Protein AF-A0A2P8FL81-F1 (afdb_monomer)

Sequence (273 aa):
MQATHQFDLVVSDNRYGLKIEGLKSVILTHQLQIMTGFGSTADSIMRRLHYRMLEKFDECWVVDEPENGGLAGALSHPRELPANSHYIGLLSQLLPPAGHVQNRHNTILVLLSGPEPMRSILEENMLQQAVLATNYHFHIIAGNPSGAARAHLPAHITYSTYARTRELADALIHARLVICRSGYSTLMDLAVFEKKALLIPTPGQSEQEYLAGHLQTQGIALSKRQEEVNLGKDITEALGYQGFTRKLAGRPDLMQVVLDNTLQKLENEAGLL

Radius of gyration: 20.59 Å; Cα contacts (8 Å, |Δi|>4): 488; chains: 1; bounding box: 55×39×56 Å

Solvent-accessible surface area (backbone atoms only — not comparable to full-atom values): 15136 Å² total; per-residue (Å²): 103,60,95,77,68,65,70,79,66,42,81,26,51,97,50,88,78,64,64,54,90,98,46,57,23,33,36,43,44,49,61,67,38,53,72,76,86,75,50,71,68,54,22,51,54,49,27,55,57,49,43,66,54,51,69,71,32,71,30,28,39,28,50,30,37,83,61,97,40,39,82,51,33,57,27,56,50,44,98,72,74,62,93,47,55,45,61,30,18,62,82,43,94,58,71,78,63,89,87,68,73,74,45,75,49,64,25,35,29,38,48,44,59,74,61,82,65,60,31,60,55,50,50,53,54,52,52,64,49,53,71,72,45,74,88,35,35,37,40,38,32,56,57,33,81,89,52,74,77,82,78,91,65,59,94,50,48,48,77,36,29,52,68,54,74,70,56,45,45,51,48,54,49,40,28,47,33,38,38,28,50,31,47,68,70,55,50,34,37,35,18,66,66,43,33,28,28,37,26,34,27,55,89,91,38,57,67,20,46,48,42,25,51,51,37,32,76,71,43,28,25,34,56,42,57,68,94,69,66,46,67,89,55,48,52,63,55,18,67,69,32,75,22,36,38,66,82,74,35,53,55,87,57,38,42,57,56,53,51,53,55,52,51,53,50,51,52,55,58,61,75,74,110

Secondary structure (DSSP, 8-state):
-HHHH--S-EEESS-TT---TTS-EEEEES-SS---SS-HHHHHHHHHHHHHHHTTSSEEEE-S-SSTTTTTGGGT--SS--TTEEE-----S--PPTT------SEEEEE--SSTTHHHHHHHHHHHHHHH-TTSEEEEE-S-TTPPPPSS--TTEEEES---HHHHHHHHHH-SEEEE---HHHHHHHHHTT--EEE-PPTT-HHHHHHHHHHHHTTSSEE--GGG--HHHHHHHHHHS----TTTS--TTHHHHHHHHHHHHHHHHHTT-

InterPro domains:
  IPR007235 Glycosyl transferase, family 28, C-terminal [PF04101] (135-233)

Organism: NCBI:txid1591085

Nearest PDB structures (foldseek):
  3oti-assembly1_A  TM=6.076E-01  e=3.848E-08  Micromonospora echinospora
  6j31-assembly4_D  TM=5.986E-01  e=2.357E-08  Kitasatospora
  6j32-assembly1_D  TM=5.746E-01  e=6.678E-08  Kitasatospora
  7d1i-assembly1_A-2  TM=5.864E-01  e=9.889E-07  Acinetobacter baumannii
  5xvm-assembly1_A  TM=6.580E-01  e=3.331E-04  Saccharomyces cerevisiae S288C

Foldseek 3Di:
DCVVPVDQEAEEEPPLVRDDPPHQYEYEEQFLFDDPVP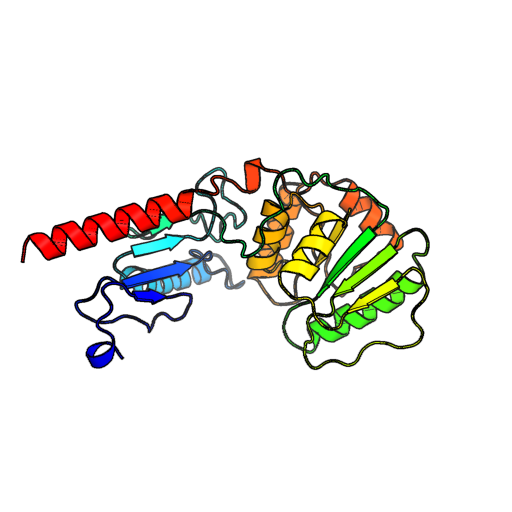DDVVRVVVSVVVLVSRLVHQAYEHQAAPPPCGLQRCRNDPPDDRPRYDYQFHDAPAAAPPPQDQAQALEEEEEFDDDPPLLVVLVVVCLVQVQVVQNGQYEYASHAPPDDDDPDRPPSYHYDPHDDRVRVNVSLSHHQEYEYFQDPNVVLVQQNSQHQYEHAHRPPPPSRVSSQVVCVVVQAAHYDHSVGDHCVPRVVVSSRGRHHDPVSSPDPCRNVVVVVVVVVVSVVVVVVD

pLDDT: mean 90.35, std 8.84, range [45.19, 98.81]

Mean predicted aligned error: 5.53 Å

Structure (mmCIF, N/CA/C/O backbone):
data_AF-A0A2P8FL81-F1
#
_entry.id   AF-A0A2P8FL81-F1
#
loop_
_atom_site.group_PDB
_atom_site.id
_atom_site.type_symbol
_atom_site.label_atom_id
_atom_site.label_alt_id
_atom_site.label_comp_id
_atom_site.label_asym_id
_atom_site.label_entity_id
_atom_site.label_seq_id
_atom_site.pdbx_PDB_ins_code
_atom_site.Cartn_x
_atom_site.Cartn_y
_atom_site.Cartn_z
_atom_site.occupancy
_atom_site.B_iso_or_equiv
_atom_site.auth_seq_id
_atom_site.auth_comp_id
_atom_site.auth_asym_id
_atom_site.auth_atom_id
_atom_site.pdbx_PDB_model_num
ATOM 1 N N . MET A 1 1 ? -30.633 11.058 6.823 1.00 74.88 1 MET A N 1
ATOM 2 C CA . MET A 1 1 ? -30.218 9.669 6.527 1.00 74.88 1 MET A CA 1
ATOM 3 C C . MET A 1 1 ? -30.697 8.705 7.599 1.00 74.88 1 MET A C 1
ATOM 5 O O . MET A 1 1 ? -31.535 7.890 7.254 1.00 74.88 1 MET A O 1
ATOM 9 N N . GLN A 1 2 ? -30.286 8.819 8.870 1.00 83.94 2 GLN A N 1
ATOM 10 C CA . GLN A 1 2 ? -30.770 7.896 9.917 1.00 83.94 2 GLN A CA 1
ATOM 11 C C . GLN A 1 2 ? -32.297 7.877 10.062 1.00 83.94 2 GLN A C 1
ATOM 13 O O . GLN A 1 2 ? -32.897 6.813 10.039 1.00 83.94 2 GLN A O 1
ATOM 18 N N . ALA A 1 3 ? -32.942 9.049 10.092 1.00 81.69 3 ALA A N 1
ATOM 19 C CA . ALA A 1 3 ? -34.405 9.158 10.153 1.00 81.69 3 ALA A CA 1
ATOM 20 C C . ALA A 1 3 ? -35.150 8.524 8.956 1.00 81.69 3 ALA A C 1
ATOM 22 O O . ALA A 1 3 ? -36.365 8.387 8.998 1.00 81.69 3 ALA A O 1
ATOM 23 N N . THR A 1 4 ? -34.440 8.179 7.878 1.00 87.25 4 THR A N 1
ATOM 24 C CA . THR A 1 4 ? -35.011 7.629 6.638 1.00 87.25 4 THR A CA 1
ATOM 25 C C . THR A 1 4 ? -34.653 6.159 6.444 1.00 87.25 4 THR A C 1
ATOM 27 O O . THR A 1 4 ? -35.480 5.396 5.965 1.00 87.25 4 THR A O 1
ATOM 30 N N . HIS A 1 5 ? -33.422 5.772 6.783 1.00 86.69 5 HIS A N 1
ATOM 31 C CA . HIS A 1 5 ? -32.879 4.441 6.505 1.00 86.69 5 HIS A CA 1
ATOM 32 C C . HIS A 1 5 ? -32.744 3.554 7.746 1.00 86.69 5 HIS A C 1
ATOM 34 O O . HIS A 1 5 ? -32.538 2.363 7.570 1.00 86.69 5 HIS A O 1
ATOM 40 N N . GLN A 1 6 ? -32.863 4.122 8.955 1.00 87.12 6 GLN A N 1
ATOM 41 C CA . GLN A 1 6 ? -32.856 3.404 10.236 1.00 87.12 6 GLN A CA 1
ATOM 42 C C . GLN A 1 6 ? -31.699 2.398 10.359 1.00 87.12 6 GLN A C 1
ATOM 44 O O . GLN A 1 6 ? -31.923 1.204 10.482 1.00 87.12 6 GLN A O 1
ATOM 49 N N . PHE A 1 7 ? -30.456 2.879 10.286 1.00 88.56 7 PHE A N 1
ATOM 50 C CA . PHE A 1 7 ? -29.280 2.023 10.442 1.00 88.56 7 PHE A CA 1
ATOM 51 C C . PHE A 1 7 ? -29.096 1.606 11.905 1.00 88.56 7 PHE A C 1
ATOM 53 O O . PHE A 1 7 ? -29.313 2.427 12.796 1.00 88.56 7 PHE A O 1
ATOM 60 N N . ASP A 1 8 ? -28.608 0.389 12.135 1.00 88.00 8 ASP A N 1
ATOM 61 C CA . ASP A 1 8 ? -28.297 -0.138 13.476 1.00 88.00 8 ASP A CA 1
ATOM 62 C C . ASP A 1 8 ? -26.813 0.034 13.865 1.00 88.00 8 ASP A C 1
ATOM 64 O O . ASP A 1 8 ? -26.447 -0.034 15.037 1.00 88.00 8 ASP A O 1
ATOM 68 N N . LEU A 1 9 ? -25.947 0.291 12.879 1.00 90.06 9 LEU A N 1
ATOM 69 C CA . LEU A 1 9 ? -24.498 0.405 13.039 1.00 90.06 9 LEU A CA 1
ATOM 70 C C . LEU A 1 9 ? -23.927 1.4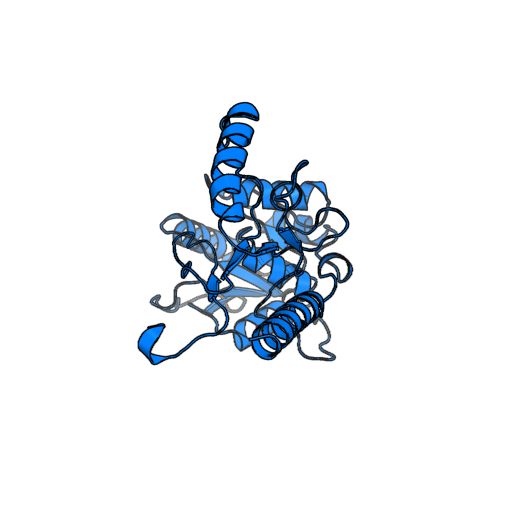23 12.048 1.00 90.06 9 LEU A C 1
ATOM 72 O O . LEU A 1 9 ? -24.271 1.414 10.864 1.00 90.06 9 LEU A O 1
ATOM 76 N N . VAL A 1 10 ? -23.000 2.263 12.511 1.00 91.94 10 VAL A N 1
ATOM 77 C CA . VAL A 1 10 ? -22.182 3.127 11.648 1.00 91.94 10 VAL A CA 1
ATOM 78 C C . VAL A 1 10 ? -20.761 2.591 11.612 1.00 91.94 10 VAL A C 1
ATOM 80 O O . VAL A 1 10 ? -20.118 2.484 12.650 1.00 91.94 10 VAL A O 1
ATOM 83 N N . VAL A 1 11 ? -20.246 2.308 10.418 1.00 92.62 11 VAL A N 1
ATOM 84 C CA . VAL A 1 11 ? -18.824 2.010 10.208 1.00 92.62 11 VAL A CA 1
ATOM 85 C C . VAL A 1 11 ? -18.223 3.141 9.385 1.00 92.62 11 VAL A C 1
ATOM 87 O O . VAL A 1 11 ? -18.718 3.468 8.307 1.00 92.62 11 VAL A O 1
ATOM 90 N N . SER A 1 12 ? -17.172 3.760 9.910 1.00 91.88 12 SER A N 1
ATOM 91 C CA . SER A 1 12 ? -16.468 4.875 9.279 1.00 91.88 12 SER A CA 1
ATOM 92 C C . SER A 1 12 ? -14.990 4.550 9.111 1.00 91.88 12 SER A C 1
ATOM 94 O O . SER A 1 12 ? -14.415 3.843 9.928 1.00 91.88 12 SER A O 1
ATOM 96 N N . ASP A 1 13 ? -14.373 5.050 8.043 1.00 87.19 13 ASP A N 1
ATOM 97 C CA . ASP A 1 13 ? -12.915 5.130 7.907 1.00 87.19 13 ASP A CA 1
ATOM 98 C C . ASP A 1 13 ? -12.424 6.475 8.471 1.00 87.19 13 ASP A C 1
ATOM 100 O O . ASP A 1 13 ? -13.131 7.054 9.287 1.00 87.19 13 ASP A O 1
ATOM 104 N N . ASN A 1 14 ? -11.268 7.005 8.038 1.00 79.25 14 ASN A N 1
ATOM 105 C CA . ASN A 1 14 ? -10.615 8.274 8.454 1.00 79.25 14 ASN A CA 1
ATOM 106 C C . ASN A 1 14 ? -11.485 9.573 8.470 1.00 79.25 14 ASN A C 1
ATOM 108 O O . ASN A 1 14 ? -10.979 10.695 8.512 1.00 79.25 14 ASN A O 1
ATOM 112 N N . ARG A 1 15 ? -12.809 9.457 8.448 1.00 85.50 15 ARG A N 1
ATOM 113 C CA . ARG A 1 15 ? -13.855 10.452 8.657 1.00 85.50 15 ARG A CA 1
ATOM 114 C C . ARG A 1 15 ? -14.367 10.427 10.104 1.00 85.50 15 ARG A C 1
ATOM 116 O O . ARG A 1 15 ? -15.513 10.078 10.367 1.00 85.50 15 ARG A O 1
ATOM 123 N N . TYR A 1 16 ? -13.562 10.940 11.029 1.00 83.62 16 TYR A N 1
ATOM 124 C CA . TYR A 1 16 ? -13.854 11.021 12.474 1.00 83.62 16 TYR A CA 1
ATOM 125 C C . TYR A 1 16 ? -15.158 11.749 12.871 1.00 83.62 16 TYR A C 1
ATOM 127 O O . TYR A 1 16 ? -15.556 11.708 14.032 1.00 83.62 16 TYR A O 1
ATOM 135 N N . GLY A 1 17 ? -15.802 12.458 11.937 1.00 83.75 17 GLY A N 1
ATOM 136 C CA . GLY A 1 17 ? -17.103 13.103 12.139 1.00 83.75 17 GLY A CA 1
ATOM 137 C C . GLY A 1 17 ? -18.311 12.222 11.802 1.00 83.75 17 GLY A C 1
ATOM 138 O O . GLY A 1 17 ? -19.437 12.631 12.067 1.00 83.75 17 GLY A O 1
ATOM 139 N N . LEU A 1 18 ? -18.111 11.035 11.217 1.00 83.19 18 LEU A N 1
ATOM 140 C CA . LEU A 1 18 ? -19.183 10.090 10.891 1.00 83.19 18 LEU A CA 1
ATOM 141 C C . LEU A 1 18 ? -19.559 9.245 12.112 1.00 83.19 18 LEU A C 1
ATOM 143 O O . LEU A 1 18 ? -19.384 8.032 12.134 1.00 83.19 18 LEU A O 1
ATOM 147 N N . LYS A 1 19 ? -20.092 9.918 13.130 1.00 84.50 19 LYS A N 1
ATOM 148 C CA . LYS A 1 19 ? -20.674 9.309 14.325 1.00 84.50 19 LYS A CA 1
ATOM 149 C C . LYS A 1 19 ? -22.107 9.804 14.489 1.00 84.50 19 LYS A C 1
ATOM 151 O O . LYS A 1 19 ? -22.379 10.985 14.278 1.00 84.50 19 LYS A O 1
ATOM 156 N N . ILE A 1 20 ? -23.006 8.914 14.897 1.00 86.56 20 ILE A N 1
ATOM 157 C CA . ILE A 1 20 ? -24.388 9.259 15.242 1.00 86.56 20 ILE A CA 1
ATOM 158 C C . ILE A 1 20 ? -24.569 9.021 16.742 1.00 86.56 20 ILE A C 1
ATOM 160 O O . ILE A 1 20 ? -24.251 7.950 17.248 1.00 86.56 20 ILE A O 1
ATOM 164 N N . GLU A 1 21 ? -25.033 10.035 17.473 1.00 83.88 21 GLU A N 1
ATOM 165 C CA . GLU A 1 21 ? -25.295 9.896 18.909 1.00 83.88 21 GLU A CA 1
ATOM 166 C C . GLU A 1 21 ? -26.400 8.865 19.169 1.00 83.88 21 GLU A C 1
ATOM 168 O O . GLU A 1 21 ? -27.414 8.843 18.473 1.00 83.88 21 GLU A O 1
ATOM 173 N N . GLY A 1 22 ? -26.192 8.008 20.172 1.00 84.81 22 GLY A N 1
ATOM 174 C CA . GLY A 1 22 ? -27.123 6.933 20.523 1.00 84.81 22 GLY A CA 1
ATOM 175 C C . GLY A 1 22 ? -27.072 5.705 19.608 1.00 84.81 22 GLY A C 1
ATOM 176 O O . GLY A 1 22 ? -27.821 4.766 19.852 1.00 84.81 22 GLY A O 1
ATOM 177 N N . LEU A 1 23 ? -26.199 5.687 18.593 1.00 89.12 23 LEU A N 1
ATOM 178 C CA . LEU A 1 23 ? -26.010 4.547 17.699 1.00 89.12 23 LEU A CA 1
ATOM 179 C C . LEU A 1 23 ? -24.576 4.022 17.782 1.00 89.12 23 LEU A C 1
ATOM 181 O O . LEU A 1 23 ? -23.621 4.806 17.726 1.00 89.12 23 LEU A O 1
ATOM 185 N N . LYS A 1 24 ? -24.431 2.695 17.848 1.00 90.62 24 LYS A N 1
ATOM 186 C CA . LYS A 1 24 ? -23.127 2.029 17.829 1.00 90.62 24 LYS A CA 1
ATOM 187 C C . LYS A 1 24 ? -22.335 2.486 16.603 1.00 90.62 24 LYS A C 1
ATOM 189 O O . LYS A 1 24 ? -22.808 2.406 15.467 1.00 90.62 24 LYS A O 1
ATOM 194 N N . SER A 1 25 ? -21.134 2.993 16.842 1.00 93.75 25 SER A N 1
ATOM 195 C CA . SER A 1 25 ? -20.275 3.601 15.834 1.00 93.75 25 SER A CA 1
ATOM 196 C C . SER A 1 25 ? -18.860 3.035 15.918 1.00 93.75 25 SER A C 1
ATOM 198 O O . SER A 1 25 ? -18.240 3.022 16.981 1.00 93.75 25 SER A O 1
ATOM 200 N N . VAL A 1 26 ? -18.334 2.611 14.774 1.00 94.62 26 VAL A N 1
ATOM 201 C CA . VAL A 1 26 ? -17.025 1.977 14.610 1.00 94.62 26 VAL A CA 1
ATOM 202 C C . VAL A 1 26 ? -16.141 2.843 13.718 1.00 94.62 26 VAL A C 1
ATOM 204 O O . VAL A 1 26 ? -16.593 3.355 12.687 1.00 94.62 26 VAL A O 1
ATOM 207 N N . ILE A 1 27 ? -14.873 2.983 14.097 1.00 95.25 27 ILE A N 1
ATOM 208 C CA . ILE A 1 27 ? -13.832 3.618 13.280 1.00 95.25 27 ILE A CA 1
ATOM 209 C C . ILE A 1 27 ? -12.831 2.572 12.780 1.00 95.25 27 ILE A C 1
ATOM 211 O O . ILE A 1 27 ? -12.330 1.776 13.566 1.00 95.25 27 ILE A O 1
ATOM 215 N N . LEU A 1 28 ? -12.532 2.579 11.482 1.00 94.81 28 LEU A N 1
ATOM 216 C CA . LEU A 1 28 ? -11.522 1.743 10.834 1.00 94.81 28 LEU A CA 1
ATOM 217 C C . LEU A 1 28 ? -10.230 2.538 10.645 1.00 94.81 28 LEU A C 1
ATOM 219 O O . LEU A 1 28 ? -10.256 3.636 10.085 1.00 94.81 28 LEU A O 1
ATOM 223 N N . THR A 1 29 ? -9.093 1.977 11.056 1.00 93.31 29 THR A N 1
ATOM 224 C CA . THR A 1 29 ? -7.776 2.594 10.828 1.00 93.31 29 THR A CA 1
ATOM 225 C C . THR A 1 29 ? -6.649 1.563 10.828 1.00 93.31 29 THR A C 1
ATOM 227 O O . THR A 1 29 ? -6.685 0.607 11.586 1.00 93.31 29 THR A O 1
ATOM 230 N N . HIS A 1 30 ? -5.614 1.761 10.013 1.00 91.31 30 HIS A N 1
ATOM 231 C CA . HIS A 1 30 ? -4.326 1.043 10.102 1.00 91.31 30 HIS A CA 1
ATOM 232 C C . HIS A 1 30 ? -3.222 1.919 10.720 1.00 91.31 30 HIS A C 1
ATOM 234 O O . HIS A 1 30 ? -2.035 1.584 10.709 1.00 91.31 30 HIS A O 1
ATOM 240 N N . GLN A 1 31 ? -3.593 3.097 11.219 1.00 90.62 31 GLN A N 1
ATOM 241 C CA . GLN A 1 31 ? -2.661 4.106 11.690 1.00 90.62 31 GLN A CA 1
ATOM 242 C C . GLN A 1 31 ? -3.052 4.564 13.091 1.00 90.62 31 GLN A C 1
ATOM 244 O O . GLN A 1 31 ? -3.636 5.626 13.269 1.00 90.62 31 GLN A O 1
ATOM 249 N N . LEU A 1 32 ? -2.702 3.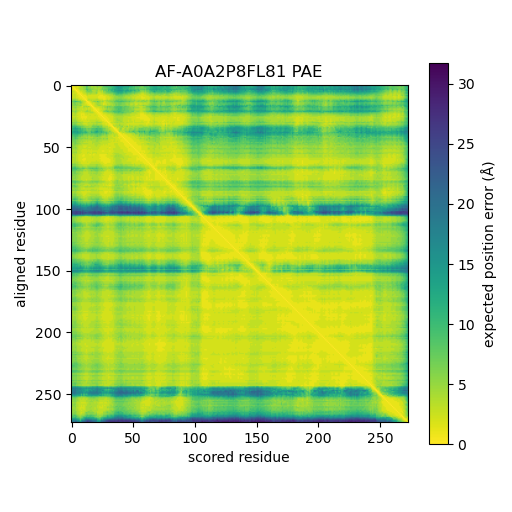784 14.111 1.00 91.25 32 LEU A N 1
ATOM 250 C CA . LEU A 1 32 ? -2.845 4.201 15.507 1.00 91.25 32 LEU A CA 1
ATOM 251 C C . LEU A 1 32 ? -1.765 5.223 15.899 1.00 91.25 32 LEU A C 1
ATOM 253 O O . LEU A 1 32 ? -2.046 6.212 16.583 1.00 91.25 32 LEU A O 1
ATOM 257 N N . GLN A 1 33 ? -0.536 5.035 15.419 1.00 88.75 33 GLN A N 1
ATOM 258 C CA . GLN A 1 33 ? 0.571 5.966 15.621 1.00 88.75 33 GLN A CA 1
ATOM 259 C C . GLN A 1 33 ? 0.700 6.932 14.438 1.00 88.75 33 GLN A C 1
ATOM 261 O O . GLN A 1 33 ? 0.963 6.535 13.306 1.00 88.75 33 GLN A O 1
ATOM 266 N N . ILE A 1 34 ? 0.602 8.233 14.719 1.00 83.38 34 ILE A N 1
ATOM 267 C CA . ILE A 1 34 ? 0.937 9.278 13.745 1.00 83.38 34 ILE A CA 1
ATOM 268 C C . ILE A 1 34 ? 2.455 9.480 13.764 1.00 83.38 34 ILE A C 1
ATOM 270 O O . ILE A 1 34 ? 3.030 9.726 14.828 1.00 83.38 34 ILE A O 1
ATOM 274 N N . MET A 1 35 ? 3.094 9.382 12.597 1.00 79.75 35 MET A N 1
ATOM 275 C CA . MET A 1 35 ? 4.516 9.680 12.408 1.00 79.75 35 MET A CA 1
ATOM 276 C C . MET A 1 35 ? 4.652 11.043 11.743 1.00 79.75 35 MET A C 1
ATOM 278 O O . MET A 1 35 ? 4.496 11.193 10.529 1.00 79.75 35 MET A O 1
ATOM 282 N N . THR A 1 36 ? 4.908 12.053 12.566 1.00 76.38 36 THR A N 1
ATOM 283 C CA . THR A 1 36 ? 4.945 13.455 12.142 1.00 76.38 36 THR A CA 1
ATOM 284 C C . THR A 1 36 ? 6.255 13.829 11.453 1.00 76.38 36 THR A C 1
ATOM 286 O O . THR A 1 36 ? 6.311 14.834 10.756 1.00 76.38 36 THR A O 1
ATOM 289 N N . GLY A 1 37 ? 7.321 13.049 11.670 1.00 74.94 37 GLY A N 1
ATOM 290 C CA . GLY A 1 37 ? 8.671 13.376 11.200 1.00 74.94 37 GLY A CA 1
ATOM 291 C C . GLY A 1 37 ? 9.387 14.446 12.038 1.00 74.94 37 GLY A C 1
ATOM 292 O O . GLY A 1 37 ? 10.554 14.726 11.785 1.00 74.94 37 GLY A O 1
ATOM 293 N N . PHE A 1 38 ? 8.740 15.004 13.071 1.00 78.50 38 PHE A N 1
ATOM 294 C CA . PHE A 1 38 ? 9.297 16.050 13.946 1.00 78.50 38 PHE A CA 1
ATOM 295 C C . PHE A 1 38 ? 9.820 15.520 15.296 1.00 78.50 38 PHE A C 1
ATOM 297 O O . PHE A 1 38 ? 10.121 16.293 16.206 1.00 78.50 38 PHE A O 1
ATOM 304 N N . GLY A 1 39 ? 9.946 14.197 15.429 1.00 81.31 39 GLY A N 1
ATOM 305 C CA . GLY A 1 39 ? 10.505 13.521 16.599 1.00 81.31 39 GLY A CA 1
ATOM 306 C C . GLY A 1 39 ? 9.462 12.940 17.558 1.00 81.31 39 GLY A C 1
ATOM 307 O O . GLY A 1 39 ? 8.273 13.257 17.519 1.00 81.31 39 GLY A O 1
ATOM 308 N N . SER A 1 40 ? 9.936 12.090 18.470 1.00 81.81 40 SER A N 1
ATOM 309 C CA . SER A 1 40 ? 9.097 11.244 19.333 1.00 81.81 40 SER A CA 1
ATOM 310 C C . SER A 1 40 ? 8.158 12.017 20.266 1.00 81.81 40 SER A C 1
ATOM 312 O O . SER A 1 40 ? 7.077 11.532 20.603 1.00 81.81 40 SER A O 1
ATOM 314 N N . THR A 1 41 ? 8.536 13.229 20.678 1.00 84.81 41 THR A N 1
ATOM 315 C CA . THR A 1 41 ? 7.685 14.089 21.512 1.00 84.81 41 THR A CA 1
ATOM 316 C C . THR A 1 41 ? 6.469 14.591 20.736 1.00 84.81 41 THR A C 1
ATOM 318 O O . THR A 1 41 ? 5.350 14.506 21.245 1.00 84.81 41 THR A O 1
ATOM 321 N N . ALA A 1 42 ? 6.667 15.071 19.503 1.00 84.50 42 ALA A N 1
ATOM 322 C CA . ALA A 1 42 ? 5.579 15.521 18.635 1.00 84.50 42 ALA A CA 1
ATOM 323 C C . ALA A 1 42 ? 4.642 14.354 18.293 1.00 84.50 42 ALA A C 1
ATOM 325 O O . ALA A 1 42 ? 3.426 14.476 18.432 1.00 84.50 42 ALA A O 1
ATOM 326 N N . ASP A 1 43 ? 5.216 13.192 17.977 1.00 84.94 43 ASP A N 1
ATOM 327 C CA . ASP A 1 43 ? 4.477 11.955 17.709 1.00 84.94 43 ASP A CA 1
ATOM 328 C C . ASP A 1 43 ? 3.627 11.502 18.911 1.00 84.94 43 ASP A C 1
ATOM 330 O O . ASP A 1 43 ? 2.499 11.041 18.744 1.00 84.94 43 ASP A O 1
ATOM 334 N N . SER A 1 44 ? 4.131 11.661 20.140 1.00 84.94 44 SER A N 1
ATOM 335 C CA . SER A 1 44 ? 3.397 11.329 21.372 1.00 84.94 44 SER A CA 1
ATOM 336 C C . SER A 1 44 ? 2.228 12.285 21.635 1.00 84.94 44 SER A C 1
ATOM 338 O O . SER A 1 44 ? 1.128 11.850 21.986 1.00 84.94 44 SER A O 1
ATOM 340 N N . ILE A 1 45 ? 2.430 13.591 21.428 1.00 87.31 45 ILE A N 1
ATOM 341 C CA . ILE A 1 45 ? 1.362 14.595 21.555 1.00 87.31 45 ILE A CA 1
ATOM 342 C C . ILE A 1 45 ? 0.270 14.330 20.516 1.00 87.31 45 ILE A C 1
ATOM 344 O O . ILE A 1 45 ? -0.912 14.276 20.866 1.00 87.31 45 ILE A O 1
ATOM 348 N N . MET A 1 46 ? 0.665 14.104 19.262 1.00 87.62 46 MET A N 1
ATOM 349 C CA . MET A 1 46 ? -0.265 13.786 18.184 1.00 87.62 46 MET A CA 1
ATOM 350 C C . MET A 1 46 ? -1.008 12.480 18.442 1.00 87.62 46 MET A C 1
ATOM 352 O O . MET A 1 46 ? -2.221 12.451 18.255 1.00 87.62 46 MET A O 1
ATOM 356 N N . ARG A 1 47 ? -0.343 11.441 18.968 1.00 88.62 47 ARG A N 1
ATOM 357 C CA . ARG A 1 47 ? -1.013 10.196 19.374 1.00 88.62 47 ARG A CA 1
ATOM 358 C C . ARG A 1 47 ? -2.099 10.455 20.414 1.00 88.62 47 ARG A C 1
ATOM 360 O O . ARG A 1 47 ? -3.215 9.982 20.251 1.00 88.62 47 ARG A O 1
ATOM 367 N N . ARG A 1 48 ? -1.819 11.239 21.460 1.00 88.38 48 ARG A N 1
ATOM 368 C CA . ARG A 1 48 ? -2.821 11.545 22.500 1.00 88.38 48 ARG A CA 1
ATOM 369 C C . ARG A 1 48 ? -4.035 12.283 21.939 1.00 88.38 48 ARG A C 1
ATOM 371 O O . ARG A 1 48 ? -5.161 11.990 22.330 1.00 88.38 48 ARG A O 1
ATOM 378 N N . LEU A 1 49 ? -3.818 13.245 21.043 1.00 89.12 49 LEU A N 1
ATOM 379 C CA . LEU A 1 49 ? -4.910 13.954 20.369 1.00 89.12 49 LEU A CA 1
ATOM 380 C C . LEU A 1 49 ? -5.710 13.013 19.467 1.00 89.12 49 LEU A C 1
ATOM 382 O O . LEU A 1 49 ? -6.937 13.037 19.499 1.00 89.12 49 LEU A O 1
ATOM 386 N N . HIS A 1 50 ? -5.013 12.159 18.724 1.00 91.12 50 HIS A N 1
ATOM 387 C CA . HIS A 1 50 ? -5.616 11.161 17.859 1.00 91.12 50 HIS A CA 1
ATOM 388 C C . HIS A 1 50 ? -6.467 10.160 18.652 1.00 91.12 50 HIS A C 1
ATOM 390 O O . HIS A 1 50 ? -7.610 9.898 18.289 1.00 91.12 50 HIS A O 1
ATOM 396 N N . TYR A 1 51 ? -5.980 9.682 19.798 1.00 92.06 51 TYR A N 1
ATOM 397 C CA . TYR A 1 51 ? -6.709 8.724 20.635 1.00 92.06 51 TYR A CA 1
ATOM 398 C C . TYR A 1 51 ? -7.974 9.335 21.221 1.00 92.06 51 TYR A C 1
ATOM 400 O O . TYR A 1 51 ? -9.021 8.706 21.175 1.00 92.06 51 TYR A O 1
ATOM 408 N N . ARG A 1 52 ? -7.945 10.615 21.614 1.00 90.69 52 ARG A N 1
ATOM 409 C CA . ARG A 1 52 ? -9.172 11.339 21.995 1.00 90.69 52 ARG A CA 1
ATOM 410 C C . ARG A 1 52 ? -10.211 11.411 20.876 1.00 90.69 52 ARG A C 1
ATOM 412 O O . ARG A 1 52 ? -11.364 11.722 21.160 1.00 90.69 52 ARG A O 1
ATOM 419 N N . MET A 1 53 ? -9.823 11.233 19.615 1.00 90.88 53 MET A N 1
ATOM 420 C CA . MET A 1 53 ? -10.756 11.153 18.491 1.00 90.88 53 MET A CA 1
ATOM 421 C C . MET A 1 53 ? -11.235 9.716 18.272 1.00 90.88 53 MET A C 1
ATOM 423 O O . MET A 1 53 ? -12.435 9.522 18.109 1.00 90.88 53 MET A O 1
ATOM 427 N N . LEU A 1 54 ? -10.336 8.728 18.329 1.00 92.06 54 LEU A N 1
ATOM 428 C CA . LEU A 1 54 ? -10.673 7.304 18.192 1.00 92.06 54 LEU A CA 1
ATOM 429 C C . LEU A 1 54 ? -11.570 6.791 19.328 1.00 92.06 54 LEU A C 1
ATOM 431 O O . LEU A 1 54 ? -12.533 6.074 19.084 1.00 92.06 54 LEU A O 1
ATOM 435 N N . GLU A 1 55 ? -11.310 7.206 20.564 1.00 92.00 55 GLU A N 1
ATOM 436 C CA . GLU A 1 55 ? -12.053 6.786 21.762 1.00 92.00 55 GLU A CA 1
ATOM 437 C C . GLU A 1 55 ? -13.440 7.441 21.871 1.00 92.00 55 GLU A C 1
ATOM 439 O O . GLU A 1 55 ? -14.201 7.149 22.788 1.00 92.00 55 GLU A O 1
ATOM 444 N N . LYS A 1 56 ? -13.806 8.323 20.928 1.00 91.25 56 LYS A N 1
ATOM 445 C CA . LYS A 1 56 ? -15.196 8.786 20.788 1.00 91.25 56 LYS A CA 1
ATOM 446 C C . LYS A 1 56 ? -16.088 7.740 20.132 1.00 91.25 56 LYS A C 1
ATOM 448 O O . LYS A 1 56 ? -17.305 7.874 20.241 1.00 91.25 56 LYS A O 1
ATOM 453 N N . PHE A 1 57 ? -15.515 6.783 19.412 1.00 93.69 57 PHE A N 1
ATOM 454 C CA . PHE A 1 57 ? -16.240 5.673 18.805 1.00 93.69 57 PHE A CA 1
ATOM 455 C C . PHE A 1 57 ? -16.401 4.543 19.819 1.00 93.69 57 PHE A C 1
ATOM 457 O O . PHE A 1 57 ? -15.583 4.396 20.728 1.00 93.69 57 PHE A O 1
ATOM 464 N N . ASP A 1 58 ? -17.444 3.736 19.656 1.00 93.69 58 ASP A N 1
ATOM 465 C CA . ASP A 1 58 ? -17.696 2.595 20.534 1.00 93.69 58 ASP A CA 1
ATOM 466 C C . ASP A 1 58 ? -16.635 1.509 20.341 1.00 93.69 58 ASP A C 1
ATOM 468 O O . ASP A 1 58 ? -16.234 0.861 21.304 1.00 93.69 58 ASP A O 1
ATOM 472 N N . GLU A 1 59 ? -16.145 1.343 19.109 1.00 94.00 59 GLU A N 1
ATOM 473 C CA . GLU A 1 59 ? -15.043 0.435 18.781 1.00 94.00 59 GLU A CA 1
ATOM 474 C C . GLU A 1 59 ? -14.101 1.054 17.738 1.00 94.00 59 GLU A C 1
ATOM 476 O O . GLU A 1 59 ? -14.516 1.804 16.851 1.00 94.00 59 GLU A O 1
ATOM 481 N N . CYS A 1 60 ? -12.821 0.709 17.841 1.00 95.06 60 CYS A N 1
ATOM 482 C CA . CYS A 1 60 ? -11.774 1.047 16.886 1.00 95.06 60 CYS A CA 1
ATOM 483 C C . CYS A 1 60 ? -11.258 -0.247 16.247 1.00 95.06 60 CYS A C 1
ATOM 485 O O . CYS A 1 60 ? -10.588 -1.055 16.884 1.00 95.06 60 CYS A O 1
ATOM 487 N N . TRP A 1 61 ? -11.598 -0.485 14.989 1.00 95.69 61 TRP A N 1
ATOM 488 C CA . TRP A 1 61 ? -11.159 -1.665 14.258 1.00 95.69 61 TRP A CA 1
ATOM 489 C C . TRP A 1 61 ? -9.839 -1.370 13.544 1.00 95.69 61 TRP A C 1
ATOM 491 O O . TRP A 1 61 ? -9.769 -0.559 12.616 1.00 95.69 61 TRP A O 1
ATOM 501 N N . VAL A 1 62 ? -8.780 -2.033 14.006 1.00 95.38 62 VAL A N 1
ATOM 502 C CA . VAL A 1 62 ? -7.428 -1.895 13.473 1.00 95.38 62 VAL A CA 1
ATOM 503 C C . VAL A 1 62 ? -7.284 -2.795 12.254 1.00 95.38 62 VAL A C 1
ATOM 505 O O . VAL A 1 62 ? -7.330 -4.021 12.368 1.00 95.38 62 VAL A O 1
ATOM 508 N N . VAL A 1 63 ? -7.128 -2.179 11.085 1.00 94.56 63 VAL A N 1
ATOM 509 C CA . VAL A 1 63 ? -6.931 -2.859 9.800 1.00 94.56 63 VAL A CA 1
ATOM 510 C C . VAL A 1 63 ? -5.467 -3.277 9.699 1.00 94.56 63 VAL A C 1
ATOM 512 O O . VAL A 1 63 ? -4.696 -2.643 8.993 1.00 94.56 63 VAL A O 1
ATOM 515 N N . ASP A 1 64 ? -5.071 -4.277 10.479 1.00 94.38 64 ASP A N 1
ATOM 516 C CA . ASP A 1 64 ? -3.774 -4.950 10.397 1.00 94.38 64 ASP A CA 1
ATOM 517 C C . ASP A 1 64 ? -3.863 -6.323 11.083 1.00 94.38 64 ASP A C 1
ATOM 519 O O . ASP A 1 64 ? -4.847 -6.634 11.766 1.00 94.38 64 ASP A O 1
ATOM 523 N N . GLU A 1 65 ? -2.833 -7.147 10.924 1.00 91.44 65 GLU A N 1
ATOM 524 C CA . GLU A 1 65 ? -2.737 -8.425 11.630 1.00 91.44 65 GLU A CA 1
ATOM 525 C C . GLU A 1 65 ? -2.287 -8.241 13.089 1.00 91.44 65 GLU A C 1
ATOM 527 O O . GLU A 1 65 ? -1.299 -7.557 13.340 1.00 91.44 65 GLU A O 1
ATOM 532 N N . PRO A 1 66 ? -2.938 -8.891 14.074 1.00 90.56 66 PRO A N 1
ATOM 533 C CA . PRO A 1 66 ? -2.606 -8.712 15.491 1.00 90.56 66 PRO A CA 1
ATOM 534 C C . PRO A 1 66 ? -1.222 -9.252 15.877 1.00 90.56 66 PRO A C 1
ATOM 536 O O . PRO A 1 66 ? -0.632 -8.815 16.868 1.00 90.56 66 PRO A O 1
ATOM 539 N N . GLU A 1 67 ? -0.713 -10.235 15.136 1.00 86.75 67 GLU A N 1
ATOM 540 C CA . GLU A 1 67 ? 0.507 -10.961 15.477 1.00 86.75 67 GLU A CA 1
ATOM 541 C C . GLU A 1 67 ? 1.747 -10.371 14.794 1.00 86.75 67 GLU A C 1
ATOM 543 O O . GLU A 1 67 ? 1.696 -9.862 13.679 1.00 86.75 67 GLU A O 1
ATOM 548 N N . ASN A 1 68 ? 2.903 -10.498 15.453 1.00 84.56 68 ASN A N 1
ATOM 549 C CA . ASN A 1 68 ? 4.227 -10.161 14.906 1.00 84.56 68 ASN A CA 1
ATOM 550 C C . ASN A 1 68 ? 4.396 -8.712 14.403 1.00 84.56 68 ASN A C 1
ATOM 552 O 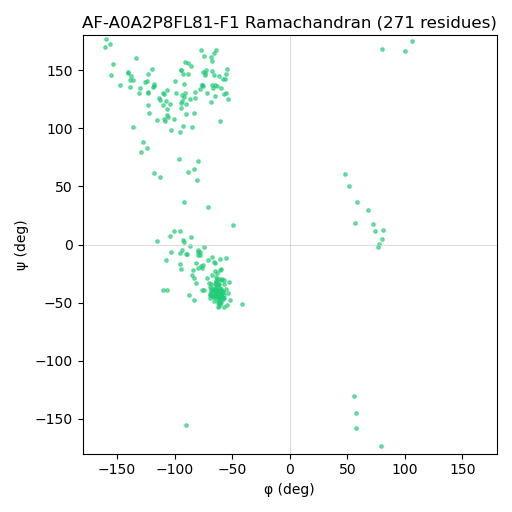O . ASN A 1 68 ? 5.343 -8.428 13.672 1.00 84.56 68 ASN A O 1
ATOM 556 N N . GLY A 1 69 ? 3.525 -7.795 14.833 1.00 86.94 69 GLY A N 1
ATOM 557 C CA . GLY A 1 69 ? 3.557 -6.391 14.424 1.00 86.94 69 GLY A CA 1
ATOM 558 C C . GLY A 1 69 ? 2.917 -6.112 13.063 1.00 86.94 69 GLY A C 1
ATOM 559 O O . GLY A 1 69 ? 3.123 -5.016 12.545 1.00 86.94 69 GLY A O 1
ATOM 560 N N . GLY A 1 70 ? 2.186 -7.075 12.494 1.00 90.81 70 GLY A N 1
ATOM 561 C CA . GLY A 1 70 ? 1.424 -6.887 11.264 1.00 90.81 70 GLY A CA 1
ATOM 562 C C . GLY A 1 70 ? 2.260 -6.438 10.062 1.00 90.81 70 GLY A C 1
ATOM 563 O O . GLY A 1 70 ? 3.475 -6.645 10.003 1.00 90.81 70 GLY A O 1
ATOM 564 N N . LEU A 1 71 ? 1.597 -5.831 9.077 1.00 92.62 71 LEU A N 1
ATOM 565 C CA . LEU A 1 71 ? 2.252 -5.179 7.940 1.00 92.62 71 LEU A CA 1
ATOM 566 C C . LEU A 1 71 ? 2.705 -3.756 8.273 1.00 92.62 71 LEU A C 1
ATOM 568 O O . LEU A 1 71 ? 3.655 -3.260 7.661 1.00 92.62 71 LEU A O 1
ATOM 572 N N . ALA A 1 72 ? 2.011 -3.076 9.190 1.00 94.19 72 ALA A N 1
ATOM 573 C CA . ALA A 1 72 ? 2.236 -1.663 9.467 1.00 94.19 72 ALA A CA 1
ATOM 574 C C . ALA A 1 72 ? 3.224 -1.415 10.615 1.00 94.19 72 ALA A C 1
ATOM 576 O O . ALA A 1 72 ? 3.552 -0.260 10.894 1.00 94.19 72 ALA A O 1
ATOM 577 N N . GLY A 1 73 ? 3.705 -2.451 11.305 1.00 93.94 73 GLY A N 1
ATOM 578 C CA . GLY A 1 73 ? 4.683 -2.305 12.377 1.00 93.94 73 GLY A CA 1
ATOM 579 C C . GLY A 1 73 ? 4.197 -1.339 13.456 1.00 93.94 73 GLY A C 1
ATOM 580 O O . GLY A 1 73 ? 3.065 -1.403 13.925 1.00 93.94 73 GLY A O 1
ATOM 581 N N . ALA A 1 74 ? 5.036 -0.374 13.826 1.00 92.75 74 ALA A N 1
ATOM 582 C CA . ALA A 1 74 ? 4.719 0.606 14.864 1.00 92.75 74 ALA A CA 1
ATOM 583 C C . ALA A 1 74 ? 3.549 1.547 14.511 1.00 92.75 74 ALA A C 1
ATOM 585 O O . ALA A 1 74 ? 3.026 2.189 15.422 1.00 92.75 74 ALA A O 1
ATOM 586 N N . LEU A 1 75 ? 3.138 1.642 13.235 1.00 92.88 75 LEU A N 1
ATOM 587 C CA . LEU A 1 75 ? 1.966 2.434 12.838 1.00 92.88 75 LEU A CA 1
ATOM 588 C C . LEU A 1 75 ? 0.667 1.836 13.381 1.00 92.88 75 LEU A C 1
ATOM 590 O O . LEU A 1 75 ? -0.149 2.576 13.927 1.00 92.88 75 LEU A O 1
ATOM 594 N N . SER A 1 76 ? 0.496 0.516 13.278 1.00 94.25 76 SER A N 1
ATOM 595 C CA . SER A 1 76 ? -0.657 -0.201 13.845 1.00 94.25 76 SER A CA 1
ATOM 596 C C . SER A 1 76 ? -0.388 -0.777 15.231 1.00 94.25 76 SER A C 1
ATOM 598 O O . SER A 1 76 ? -1.329 -0.961 15.988 1.00 94.25 76 SER A O 1
ATOM 600 N N . HIS A 1 77 ? 0.876 -0.984 15.610 1.00 93.94 77 HIS A N 1
ATOM 601 C CA . HIS A 1 77 ? 1.274 -1.582 16.888 1.00 93.94 77 HIS A CA 1
ATOM 602 C C . HIS A 1 77 ? 2.100 -0.615 17.759 1.00 93.94 77 HIS A C 1
ATOM 604 O O . HIS A 1 77 ? 3.269 -0.885 18.068 1.00 93.94 77 HIS A O 1
ATOM 610 N N . PRO A 1 78 ? 1.540 0.537 18.175 1.00 91.56 78 PRO A N 1
ATOM 611 C CA . PRO A 1 78 ? 2.188 1.391 19.158 1.00 91.56 78 PRO A CA 1
ATOM 612 C C . PRO A 1 78 ? 2.285 0.698 20.521 1.00 91.56 78 PRO A C 1
ATOM 614 O O . PRO A 1 78 ? 1.581 -0.262 20.822 1.00 91.56 78 PRO A O 1
ATOM 617 N N . ARG A 1 79 ? 3.131 1.248 21.398 1.00 87.25 79 ARG A N 1
ATOM 618 C CA . ARG A 1 79 ? 3.295 0.746 22.777 1.00 87.25 79 ARG A CA 1
ATOM 619 C C . ARG A 1 79 ? 2.004 0.775 23.597 1.00 87.25 79 ARG A C 1
ATOM 621 O O . ARG A 1 79 ? 1.848 -0.026 24.508 1.00 87.25 79 ARG A O 1
ATOM 628 N N . GLU A 1 80 ? 1.132 1.734 23.310 1.00 88.88 80 GLU A N 1
ATOM 629 C CA . GLU A 1 80 ? -0.138 1.948 23.999 1.00 88.88 80 GLU A CA 1
ATOM 630 C C . GLU A 1 80 ? -1.240 1.898 22.949 1.00 88.88 80 GLU A C 1
ATOM 632 O O . GLU A 1 80 ? -1.214 2.704 22.018 1.00 88.88 80 GLU A O 1
ATOM 637 N N . LEU A 1 81 ? -2.187 0.976 23.088 1.00 91.62 81 LEU A N 1
ATOM 638 C CA . LEU A 1 81 ? -3.353 0.868 22.211 1.00 91.62 81 LEU A CA 1
ATOM 639 C C . LEU A 1 81 ? -4.545 1.627 22.818 1.00 91.62 81 LEU A C 1
ATOM 641 O O . LEU A 1 81 ? -4.635 1.705 24.047 1.00 91.62 81 LEU A O 1
ATOM 645 N N . PRO A 1 82 ? -5.462 2.172 21.998 1.00 90.81 82 PRO A N 1
ATOM 646 C CA . PRO A 1 82 ? -6.743 2.664 22.494 1.00 90.81 82 PRO A CA 1
ATOM 647 C C . PRO A 1 82 ? -7.510 1.547 23.212 1.00 90.81 82 PRO A C 1
ATOM 649 O O . PRO A 1 82 ? -7.501 0.394 22.780 1.00 90.81 82 PRO A O 1
ATOM 652 N N . ALA A 1 83 ? -8.214 1.877 24.295 1.00 88.69 83 ALA A N 1
ATOM 653 C CA . ALA A 1 83 ? -8.924 0.867 25.088 1.00 88.69 83 ALA A CA 1
ATOM 654 C C . ALA A 1 83 ? -10.048 0.155 24.309 1.00 88.69 83 ALA A C 1
ATOM 656 O O . ALA A 1 83 ? -10.405 -0.974 24.632 1.00 88.69 83 ALA A O 1
ATOM 657 N N . ASN A 1 84 ? -10.589 0.812 23.280 1.00 92.25 84 ASN A N 1
ATOM 658 C CA . ASN A 1 84 ? -11.665 0.317 22.425 1.00 92.25 84 ASN A CA 1
ATOM 659 C C . ASN A 1 84 ? -11.160 -0.361 21.135 1.00 92.25 84 ASN A C 1
ATOM 661 O O . ASN A 1 84 ? -11.953 -0.555 20.214 1.00 92.25 84 ASN A O 1
ATOM 665 N N . SER A 1 85 ? -9.856 -0.660 21.018 1.00 94.06 85 SER A N 1
ATOM 666 C CA . SER A 1 85 ? -9.278 -1.160 19.764 1.00 94.06 85 SER A CA 1
ATOM 667 C C . SER A 1 85 ? -9.246 -2.686 19.635 1.00 94.06 85 SER A C 1
ATOM 669 O O . SER A 1 85 ? -8.834 -3.376 20.569 1.00 94.06 85 SER A O 1
ATOM 671 N N . HIS A 1 86 ? -9.577 -3.201 18.449 1.00 92.69 86 HIS A N 1
ATOM 672 C CA . HIS A 1 86 ? -9.500 -4.619 18.086 1.00 92.69 86 HIS A CA 1
ATOM 673 C C . HIS A 1 86 ? -8.954 -4.789 16.665 1.00 92.69 86 HIS A C 1
ATOM 675 O O . HIS A 1 86 ? -9.394 -4.093 15.758 1.00 92.69 86 HIS A O 1
ATOM 681 N N . TYR A 1 87 ? -8.025 -5.721 16.454 1.00 94.31 87 TYR A N 1
ATOM 682 C CA . TYR A 1 87 ? -7.509 -6.028 15.115 1.00 94.31 87 TYR A CA 1
ATOM 683 C C . TYR A 1 87 ? -8.512 -6.855 14.316 1.00 94.31 87 TYR A C 1
ATOM 685 O O . TYR A 1 87 ? -9.087 -7.808 14.847 1.00 94.31 87 TYR A O 1
ATOM 693 N N . ILE A 1 88 ? -8.683 -6.506 13.042 1.00 93.69 88 ILE A N 1
ATOM 694 C CA . ILE A 1 88 ? -9.613 -7.177 12.124 1.00 93.69 88 ILE A CA 1
ATOM 695 C C . ILE A 1 88 ? -8.915 -7.883 10.956 1.00 93.69 88 ILE A C 1
ATOM 697 O O . ILE A 1 88 ? -9.589 -8.474 10.113 1.00 93.69 88 ILE A O 1
ATOM 701 N N . GLY A 1 89 ? -7.581 -7.864 10.930 1.00 92.44 89 GLY A N 1
ATOM 702 C CA . GLY A 1 89 ? -6.778 -8.453 9.864 1.00 92.44 89 GLY A CA 1
ATOM 703 C C . GLY A 1 89 ? -6.707 -7.566 8.624 1.00 92.44 89 GLY A C 1
ATOM 704 O O . GLY A 1 89 ? -7.170 -6.419 8.615 1.00 92.44 89 GLY A O 1
ATOM 705 N N . LEU A 1 90 ? -6.102 -8.100 7.564 1.00 91.12 90 LEU A N 1
ATOM 706 C CA . LEU A 1 90 ? -5.963 -7.379 6.299 1.00 91.12 90 LEU A CA 1
ATOM 707 C C . LEU A 1 90 ? -7.277 -7.335 5.505 1.00 91.12 90 LEU A C 1
ATOM 709 O O . LEU A 1 90 ? -7.949 -8.347 5.320 1.00 91.12 90 LEU A O 1
ATOM 713 N N . LEU A 1 91 ? -7.588 -6.167 4.939 1.00 89.56 91 LEU A N 1
ATOM 714 C CA . LEU A 1 91 ? -8.791 -5.914 4.140 1.00 89.56 91 LEU A CA 1
ATOM 715 C C . LEU A 1 91 ? -8.471 -5.653 2.663 1.00 89.56 91 LEU A C 1
ATOM 717 O O . LEU A 1 91 ? -8.799 -4.599 2.109 1.00 89.56 91 LEU A O 1
ATOM 721 N N . SER A 1 92 ? -7.819 -6.611 2.005 1.00 88.25 92 SER A N 1
ATOM 722 C CA . SER A 1 92 ? -7.673 -6.551 0.547 1.00 88.25 92 SER A CA 1
ATOM 723 C C . SER A 1 92 ? -9.037 -6.718 -0.131 1.00 88.25 92 SER A C 1
ATOM 725 O O . SER A 1 92 ? -9.812 -7.614 0.199 1.00 88.25 92 SER A O 1
ATOM 727 N N . GLN A 1 93 ? -9.320 -5.874 -1.125 1.00 84.56 93 GLN A N 1
ATOM 728 C CA . GLN A 1 93 ? -10.504 -6.022 -1.985 1.00 84.56 93 GLN A CA 1
ATOM 729 C C . GLN A 1 93 ? -10.294 -7.074 -3.083 1.00 84.56 93 GLN A C 1
ATOM 731 O O . GLN A 1 93 ? -11.208 -7.373 -3.856 1.00 84.56 93 GLN A O 1
ATOM 736 N N . LEU A 1 94 ? -9.073 -7.597 -3.197 1.00 88.62 94 LEU A N 1
ATOM 737 C CA . LEU A 1 94 ? -8.665 -8.551 -4.208 1.00 88.62 94 LEU A CA 1
ATOM 738 C C . LEU A 1 94 ? -8.511 -9.920 -3.556 1.00 88.62 94 LEU A C 1
ATOM 740 O O . LEU A 1 94 ? -7.853 -10.066 -2.532 1.00 88.62 94 LEU A O 1
ATOM 744 N N . LEU A 1 95 ? -9.073 -10.946 -4.190 1.00 83.69 95 LEU A N 1
ATOM 745 C CA . LEU A 1 95 ? -8.877 -12.324 -3.763 1.00 83.69 95 LEU A CA 1
ATOM 746 C C . LEU A 1 95 ? -8.312 -13.148 -4.916 1.00 83.69 95 LEU A C 1
ATOM 748 O O . LEU A 1 95 ? -8.851 -13.098 -6.029 1.00 83.69 95 LEU A O 1
ATOM 752 N N . PRO A 1 96 ? -7.245 -13.923 -4.678 1.00 80.44 96 PRO A N 1
ATOM 753 C CA . PRO A 1 96 ? -6.783 -14.871 -5.662 1.00 80.44 96 PRO A CA 1
ATOM 754 C C . PRO A 1 96 ? -7.850 -15.959 -5.877 1.00 80.44 96 PRO A C 1
ATOM 756 O O . PRO A 1 96 ? -8.402 -16.479 -4.903 1.00 80.44 96 PRO A O 1
ATOM 759 N N . PRO A 1 97 ? -8.123 -16.371 -7.128 1.00 77.12 97 PRO A N 1
ATOM 760 C CA . PRO A 1 97 ? -8.984 -17.510 -7.403 1.00 77.12 97 PRO A CA 1
ATOM 761 C C . PRO A 1 97 ? -8.48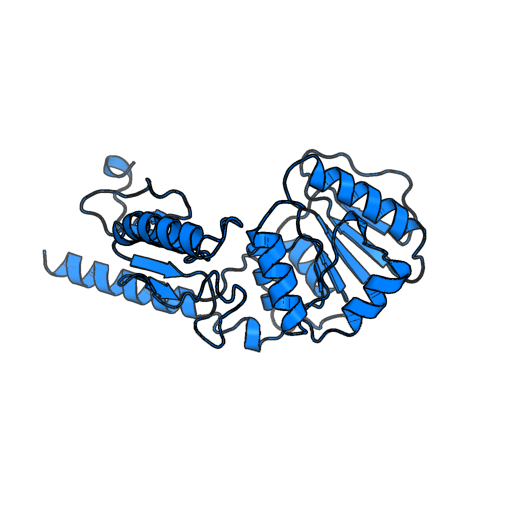0 -18.771 -6.691 1.00 77.12 97 PRO A C 1
ATOM 763 O O . PRO A 1 97 ? 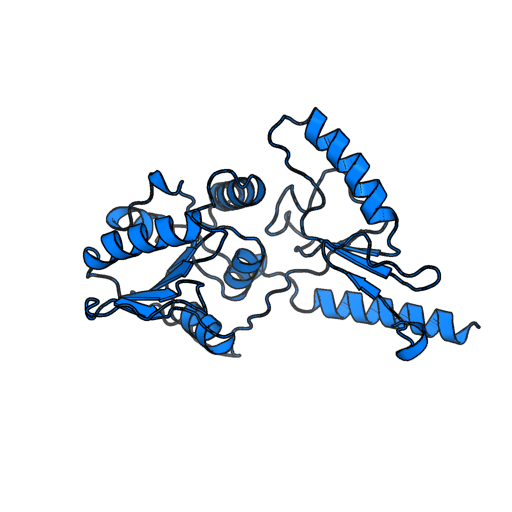-7.270 -19.030 -6.617 1.00 77.12 97 PRO A O 1
ATOM 766 N N . ALA A 1 98 ? -9.414 -19.584 -6.195 1.00 72.38 98 ALA A N 1
ATOM 767 C CA . ALA A 1 98 ? -9.088 -20.868 -5.589 1.00 72.38 98 ALA A CA 1
ATOM 768 C C . ALA A 1 98 ? -8.313 -21.748 -6.587 1.00 72.38 98 ALA A C 1
ATOM 770 O O . ALA A 1 98 ? -8.730 -21.918 -7.731 1.00 72.38 98 ALA A O 1
ATOM 771 N N . GLY A 1 99 ? -7.172 -22.292 -6.156 1.00 65.75 99 GLY A N 1
ATOM 772 C CA . GLY A 1 99 ? -6.345 -23.174 -6.986 1.00 65.75 99 GLY A CA 1
ATOM 773 C C . GLY A 1 99 ? -5.543 -22.480 -8.092 1.00 65.75 99 GLY A C 1
ATOM 774 O O . GLY A 1 99 ? -4.997 -23.175 -8.948 1.00 65.75 99 GLY A O 1
ATOM 775 N N . HIS A 1 100 ? -5.443 -21.144 -8.099 1.00 69.38 100 HIS A N 1
ATOM 776 C CA . HIS A 1 100 ? -4.546 -20.464 -9.032 1.00 69.38 100 HIS A CA 1
ATOM 777 C C . HIS A 1 100 ? -3.096 -20.924 -8.806 1.00 69.38 100 HIS A C 1
ATOM 779 O O . HIS A 1 100 ? -2.604 -20.999 -7.679 1.00 69.38 100 HIS A O 1
ATOM 785 N N . VAL A 1 101 ? -2.398 -21.223 -9.897 1.00 65.75 101 VAL A N 1
ATOM 786 C CA . VAL A 1 101 ? -0.957 -21.461 -9.861 1.00 65.75 101 VAL A CA 1
ATOM 787 C C . VAL A 1 101 ? -0.288 -20.135 -10.178 1.00 65.75 101 VAL A C 1
ATOM 789 O O . VAL A 1 101 ? -0.561 -19.538 -11.219 1.00 65.75 101 VAL A O 1
ATOM 792 N N . GLN A 1 102 ? 0.587 -19.663 -9.289 1.00 64.75 102 GLN A N 1
ATOM 793 C CA . GLN A 1 102 ? 1.429 -18.510 -9.589 1.00 64.75 102 GLN A CA 1
ATOM 794 C C . GLN A 1 102 ? 2.302 -18.842 -10.799 1.00 64.75 102 GLN A C 1
ATOM 796 O O . GLN A 1 102 ? 3.265 -19.608 -10.701 1.00 64.75 102 GLN A O 1
ATOM 801 N N . ASN A 1 103 ? 1.969 -18.267 -11.948 1.00 63.81 103 ASN A N 1
ATOM 802 C CA . ASN A 1 103 ? 2.736 -18.495 -13.152 1.00 63.81 103 ASN A CA 1
ATOM 803 C C . ASN A 1 103 ? 3.915 -17.515 -13.169 1.00 63.81 103 ASN A C 1
ATOM 805 O O . ASN A 1 103 ? 3.752 -16.326 -13.433 1.00 63.81 103 ASN A O 1
ATOM 809 N N . ARG A 1 104 ? 5.108 -17.996 -12.801 1.00 62.66 104 ARG A N 1
ATOM 810 C CA . ARG A 1 104 ? 6.321 -17.174 -12.628 1.00 62.66 104 ARG A CA 1
ATOM 811 C C . ARG A 1 104 ? 7.005 -16.870 -13.964 1.00 62.66 104 ARG A C 1
ATOM 813 O O . ARG A 1 104 ? 8.193 -17.151 -14.134 1.00 62.66 104 ARG A O 1
ATOM 820 N N . HIS A 1 105 ? 6.267 -16.296 -14.907 1.00 70.94 105 HIS A N 1
ATOM 821 C CA . HIS A 1 105 ? 6.848 -15.751 -16.133 1.00 70.94 105 HIS A CA 1
ATOM 822 C C . HIS A 1 105 ? 7.780 -14.569 -15.817 1.00 70.94 105 HIS A C 1
ATOM 824 O O . HIS A 1 105 ? 7.762 -14.026 -14.715 1.00 70.94 105 HIS A O 1
ATOM 830 N N . ASN A 1 106 ? 8.590 -14.122 -16.780 1.00 87.69 106 ASN A N 1
ATOM 831 C CA . ASN A 1 106 ? 9.398 -12.896 -16.654 1.00 87.69 106 ASN A CA 1
ATOM 832 C C . ASN A 1 106 ? 8.536 -11.613 -16.696 1.00 87.69 106 ASN A C 1
ATOM 834 O O . ASN A 1 106 ? 8.969 -10.583 -17.207 1.00 87.69 106 ASN A O 1
ATOM 838 N N . THR A 1 107 ? 7.307 -11.681 -16.181 1.00 96.00 107 THR A N 1
ATOM 839 C CA . THR A 1 107 ? 6.354 -10.579 -16.165 1.00 96.00 107 THR A CA 1
ATOM 840 C C . THR A 1 107 ? 6.580 -9.713 -14.934 1.00 96.00 107 THR A C 1
ATOM 842 O O . THR A 1 107 ? 6.548 -10.201 -13.799 1.00 96.00 107 THR A O 1
ATOM 845 N N . ILE A 1 108 ? 6.778 -8.421 -15.166 1.00 98.12 108 ILE A N 1
ATOM 846 C CA . ILE A 1 108 ? 6.912 -7.386 -14.145 1.00 98.12 108 ILE A CA 1
ATOM 847 C C . ILE A 1 108 ? 5.661 -6.519 -14.211 1.00 98.12 108 ILE A C 1
ATOM 849 O O . ILE A 1 108 ? 5.363 -5.932 -15.251 1.00 98.12 108 ILE A O 1
ATOM 853 N N . LEU A 1 109 ? 4.921 -6.449 -13.108 1.00 98.44 109 LEU A N 1
ATOM 854 C CA . LEU A 1 109 ? 3.784 -5.545 -12.992 1.00 98.44 109 LEU A CA 1
ATOM 855 C C . LEU A 1 109 ? 4.268 -4.214 -12.426 1.00 98.44 109 LEU A C 1
ATOM 857 O O . LEU A 1 109 ? 4.790 -4.181 -11.319 1.00 98.44 109 LEU A O 1
ATOM 861 N N . VAL A 1 110 ? 4.068 -3.123 -13.155 1.00 98.62 110 VAL A N 1
ATOM 862 C CA . VAL A 1 110 ? 4.249 -1.762 -12.644 1.00 98.62 110 VAL A CA 1
ATOM 863 C C . VAL A 1 110 ? 2.866 -1.215 -12.311 1.00 98.62 110 VAL A C 1
ATOM 865 O O . VAL A 1 110 ? 2.073 -0.945 -13.211 1.00 98.62 110 VAL A O 1
ATOM 868 N N . LEU A 1 111 ? 2.566 -1.084 -11.021 1.00 98.31 111 LEU A N 1
ATOM 869 C CA . LEU A 1 111 ? 1.284 -0.605 -10.513 1.00 98.31 111 LEU A CA 1
ATOM 870 C C . LEU A 1 111 ? 1.455 0.801 -9.940 1.00 98.31 111 LEU A C 1
ATOM 872 O O . LEU A 1 111 ? 2.040 0.991 -8.870 1.00 98.31 111 LEU A O 1
ATOM 876 N N . LEU A 1 112 ? 0.951 1.793 -10.670 1.00 97.19 112 LEU A N 1
ATOM 877 C CA . LEU A 1 112 ? 1.118 3.199 -10.328 1.00 97.19 112 LEU A CA 1
ATOM 878 C C . LEU A 1 112 ? -0.126 3.759 -9.642 1.00 97.19 112 LEU A C 1
ATOM 880 O O . LEU A 1 112 ? -1.262 3.459 -10.001 1.00 97.19 112 LEU A O 1
ATOM 884 N N . SER A 1 113 ? 0.116 4.602 -8.644 1.00 93.75 113 SER A N 1
ATOM 885 C CA . SER A 1 113 ? -0.900 5.314 -7.877 1.00 93.75 113 SER A CA 1
ATOM 886 C C . SER A 1 113 ? -0.272 6.537 -7.198 1.00 93.75 113 SER A C 1
ATOM 888 O O . SER A 1 113 ? 0.940 6.769 -7.289 1.00 93.75 113 SER A O 1
ATOM 890 N N . GLY A 1 114 ? -1.101 7.321 -6.512 1.00 91.19 114 GLY A N 1
ATOM 891 C CA . GLY A 1 114 ? -0.672 8.474 -5.725 1.00 91.19 114 GLY A CA 1
ATOM 892 C C . GLY A 1 114 ? -1.009 9.822 -6.371 1.00 91.19 114 GLY A C 1
ATOM 893 O O . GLY A 1 114 ? -1.550 9.871 -7.477 1.00 91.19 114 GLY A O 1
ATOM 894 N N . PRO A 1 115 ? -0.728 10.926 -5.659 1.00 91.38 115 PRO A N 1
ATOM 895 C CA . PRO A 1 115 ? -1.079 12.269 -6.103 1.00 91.38 115 PRO A CA 1
ATOM 896 C C . PRO A 1 115 ? -0.195 12.752 -7.262 1.00 91.38 115 PRO A C 1
ATOM 898 O O . PRO A 1 115 ? 0.987 12.409 -7.369 1.00 91.38 115 PRO A O 1
ATOM 901 N N . GLU A 1 116 ? -0.759 13.607 -8.113 1.00 94.25 116 GLU A N 1
ATOM 902 C CA . GLU A 1 116 ? 0.010 14.346 -9.117 1.00 94.25 116 GLU A CA 1
ATOM 903 C C . GLU A 1 116 ? 0.841 15.467 -8.466 1.00 94.25 116 GLU A C 1
ATOM 905 O O . GLU A 1 116 ? 0.405 16.041 -7.466 1.00 94.25 116 GLU A O 1
ATOM 910 N N . PRO A 1 117 ? 2.032 15.803 -9.006 1.00 94.50 117 PRO A N 1
ATOM 911 C CA . PRO A 1 117 ? 2.645 15.267 -10.231 1.00 94.50 117 PRO A CA 1
ATOM 912 C C . PRO A 1 117 ? 3.466 13.979 -10.020 1.00 94.50 117 PRO A C 1
ATOM 914 O O . PRO A 1 117 ? 4.035 13.440 -10.970 1.00 94.50 117 PRO A O 1
ATOM 917 N N . MET A 1 118 ? 3.571 13.480 -8.783 1.00 95.88 118 MET A N 1
ATOM 918 C CA . MET A 1 118 ? 4.471 12.369 -8.443 1.00 95.88 118 MET A CA 1
ATOM 919 C C . MET A 1 118 ? 4.101 11.061 -9.146 1.00 95.88 118 MET A C 1
ATOM 921 O O . MET A 1 118 ? 4.993 10.280 -9.484 1.00 95.88 118 MET A O 1
ATOM 925 N N . ARG A 1 119 ? 2.809 10.818 -9.399 1.00 96.31 119 ARG A N 1
ATOM 926 C CA . ARG A 1 119 ? 2.350 9.673 -10.198 1.00 96.31 119 ARG A CA 1
ATOM 927 C C . ARG A 1 119 ? 2.882 9.742 -11.632 1.00 96.31 119 ARG A C 1
ATOM 929 O O . ARG A 1 119 ? 3.531 8.796 -12.069 1.00 96.31 119 ARG A O 1
ATOM 936 N N . SER A 1 120 ? 2.657 10.854 -12.337 1.00 95.88 120 SER A N 1
ATOM 937 C CA . SER A 1 120 ? 3.089 11.014 -13.735 1.00 95.88 120 SER A CA 1
ATOM 938 C C . SER A 1 120 ? 4.610 10.996 -13.897 1.00 95.88 120 SER A C 1
ATOM 940 O O . SER A 1 120 ? 5.120 10.419 -14.854 1.00 95.88 120 SER A O 1
ATOM 942 N N . ILE A 1 121 ? 5.350 11.584 -12.950 1.00 97.12 121 ILE A N 1
ATOM 943 C CA . ILE A 1 121 ? 6.821 11.552 -12.960 1.00 97.12 121 ILE A CA 1
ATOM 944 C C . ILE A 1 121 ? 7.327 10.109 -12.855 1.00 97.12 121 ILE A C 1
ATOM 946 O O . ILE A 1 121 ? 8.220 9.711 -13.605 1.00 97.12 121 ILE A O 1
ATOM 950 N N . LEU A 1 122 ? 6.750 9.315 -11.946 1.00 97.81 122 LEU A N 1
ATOM 951 C CA . LEU A 1 122 ? 7.118 7.909 -11.816 1.00 97.81 122 LEU A CA 1
ATOM 952 C C . LEU A 1 122 ? 6.718 7.106 -13.060 1.00 97.81 122 LEU A C 1
ATOM 954 O O . LEU A 1 122 ? 7.500 6.278 -13.509 1.00 97.81 122 LEU A O 1
ATOM 958 N N . GLU A 1 123 ? 5.543 7.365 -13.640 1.00 97.62 123 GLU A N 1
ATOM 959 C CA . GLU A 1 123 ? 5.096 6.717 -14.881 1.00 97.62 123 GLU A CA 1
ATOM 960 C C . GLU A 1 123 ? 6.114 6.876 -16.011 1.00 97.62 123 GLU A C 1
ATOM 962 O O . GLU A 1 123 ? 6.532 5.886 -16.613 1.00 97.62 123 GLU A O 1
ATOM 967 N N . GLU A 1 124 ? 6.537 8.112 -16.271 1.00 97.12 124 GLU A N 1
ATOM 968 C CA . GLU A 1 124 ? 7.488 8.413 -17.337 1.00 97.12 124 GLU A CA 1
ATOM 969 C C . GLU A 1 124 ? 8.854 7.767 -17.066 1.00 97.12 124 GLU A C 1
ATOM 971 O O . GLU A 1 124 ? 9.433 7.142 -17.953 1.00 97.12 124 GLU A O 1
ATOM 976 N N . ASN A 1 125 ? 9.330 7.823 -15.818 1.00 97.81 125 ASN A N 1
ATOM 977 C CA . ASN A 1 125 ? 10.570 7.163 -15.417 1.00 97.81 125 ASN A CA 1
ATOM 978 C C . ASN A 1 125 ? 10.506 5.636 -15.637 1.00 97.81 125 ASN A C 1
ATOM 980 O O . ASN A 1 125 ? 11.428 5.055 -16.211 1.00 97.81 125 ASN A O 1
ATOM 984 N N . MET A 1 126 ? 9.406 4.985 -15.241 1.00 98.00 126 MET A N 1
ATOM 985 C CA . MET A 1 126 ? 9.222 3.542 -15.424 1.00 98.00 126 MET A CA 1
ATOM 986 C C . MET A 1 126 ? 9.167 3.160 -16.901 1.00 98.00 126 MET A C 1
ATOM 988 O O . MET A 1 126 ? 9.805 2.186 -17.293 1.00 98.00 126 MET A O 1
ATOM 992 N N . LEU A 1 127 ? 8.459 3.933 -17.730 1.00 97.25 127 LEU A N 1
ATOM 993 C CA . LEU A 1 127 ? 8.383 3.698 -19.174 1.00 97.25 127 LEU A CA 1
ATOM 994 C C . LEU A 1 127 ? 9.760 3.794 -19.839 1.00 97.25 127 LEU A C 1
ATOM 996 O O . LEU A 1 127 ? 10.150 2.877 -20.561 1.00 97.25 127 LEU A O 1
ATOM 1000 N N . GLN A 1 128 ? 10.515 4.859 -19.561 1.00 97.12 128 GLN A N 1
ATOM 1001 C CA . GLN A 1 128 ? 11.845 5.070 -20.142 1.00 97.12 128 GLN A CA 1
ATOM 1002 C C . GLN A 1 128 ? 12.801 3.917 -19.825 1.00 97.12 128 GLN A C 1
ATOM 1004 O O . GLN A 1 128 ? 13.540 3.459 -20.696 1.00 97.12 128 GLN A O 1
ATOM 1009 N N . GLN A 1 129 ? 12.756 3.405 -18.594 1.00 98.19 129 GLN A N 1
ATOM 1010 C CA . GLN A 1 129 ? 13.591 2.279 -18.188 1.00 98.19 129 GLN A CA 1
ATOM 1011 C C . GLN A 1 129 ? 13.080 0.934 -18.736 1.00 98.19 129 GLN A C 1
ATOM 1013 O O . GLN A 1 129 ? 13.880 0.104 -19.172 1.00 98.19 129 GLN A O 1
ATOM 1018 N N . ALA A 1 130 ? 11.761 0.718 -18.770 1.00 97.75 130 ALA A N 1
ATOM 1019 C CA . ALA A 1 130 ? 11.150 -0.517 -19.267 1.00 97.75 130 ALA A CA 1
ATOM 1020 C C . ALA A 1 130 ? 11.411 -0.748 -20.764 1.00 97.75 130 ALA A C 1
ATOM 1022 O O . ALA A 1 130 ? 11.607 -1.889 -21.188 1.00 97.75 130 ALA A O 1
ATOM 1023 N N . VAL A 1 131 ? 11.480 0.322 -21.568 1.00 97.44 131 VAL A N 1
ATOM 1024 C CA . VAL A 1 131 ? 11.826 0.241 -23.001 1.00 97.44 131 VAL A CA 1
ATOM 1025 C C . VAL A 1 131 ? 13.188 -0.429 -23.218 1.00 97.44 131 VAL A C 1
ATOM 1027 O O . VAL A 1 131 ? 13.354 -1.170 -24.185 1.00 97.44 131 VAL A O 1
ATOM 1030 N N . LEU A 1 132 ? 14.141 -0.226 -22.303 1.00 96.81 132 LEU A N 1
ATOM 1031 C CA . LEU A 1 132 ? 15.498 -0.772 -22.398 1.00 96.81 132 LEU A CA 1
ATOM 1032 C C . LEU A 1 132 ? 15.613 -2.207 -21.848 1.00 96.81 132 LEU A C 1
ATOM 1034 O O . LEU A 1 132 ? 16.477 -2.969 -22.281 1.00 96.81 132 LEU A O 1
ATOM 1038 N N . ALA A 1 133 ? 14.745 -2.600 -20.914 1.00 94.94 133 ALA A N 1
ATOM 1039 C CA . ALA A 1 133 ? 14.807 -3.877 -20.200 1.00 94.94 133 ALA A CA 1
ATOM 1040 C C . ALA A 1 133 ? 14.062 -5.017 -20.933 1.00 94.94 133 ALA A C 1
ATOM 1042 O O . ALA A 1 133 ? 13.094 -5.590 -20.439 1.00 94.94 133 ALA A O 1
ATOM 1043 N N . THR A 1 134 ? 14.524 -5.361 -22.135 1.00 94.44 134 THR A N 1
ATOM 1044 C CA . THR A 1 134 ? 13.844 -6.290 -23.070 1.00 94.44 134 THR A CA 1
ATOM 1045 C C . THR A 1 134 ? 13.762 -7.755 -22.618 1.00 94.44 134 THR A C 1
ATOM 1047 O O . THR A 1 134 ? 13.039 -8.551 -23.214 1.00 94.44 134 THR A O 1
ATOM 1050 N N . ASN A 1 135 ? 14.476 -8.139 -21.560 1.00 93.62 135 ASN A N 1
ATOM 1051 C CA . ASN A 1 135 ? 14.447 -9.486 -20.981 1.00 93.62 135 ASN A CA 1
ATOM 1052 C C . ASN A 1 135 ? 13.211 -9.756 -20.099 1.00 93.62 135 ASN A C 1
ATOM 1054 O O . ASN A 1 135 ? 13.008 -10.893 -19.651 1.00 93.62 135 ASN A O 1
ATOM 1058 N N . TYR A 1 136 ? 12.399 -8.727 -19.854 1.00 95.94 136 TYR A N 1
ATOM 1059 C CA . TYR A 1 136 ? 11.161 -8.795 -19.091 1.00 95.94 136 TYR A CA 1
ATOM 1060 C C . TYR A 1 136 ? 9.967 -8.381 -19.947 1.00 95.94 136 TYR A C 1
ATOM 1062 O O . TYR A 1 136 ? 10.083 -7.540 -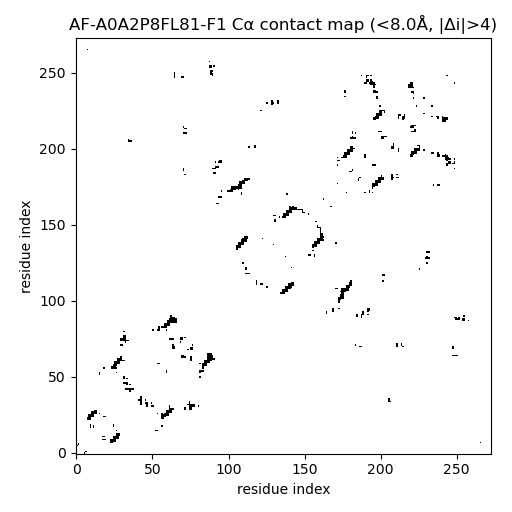20.834 1.00 95.94 136 TYR A O 1
ATOM 1070 N N . HIS A 1 137 ? 8.800 -8.940 -19.634 1.00 96.94 137 HIS A N 1
ATOM 1071 C CA . HIS A 1 137 ? 7.535 -8.410 -20.124 1.00 96.94 137 HIS A CA 1
ATOM 1072 C C . HIS A 1 137 ? 6.957 -7.463 -19.070 1.00 96.94 137 HIS A C 1
ATOM 1074 O O . HIS A 1 137 ? 6.643 -7.889 -17.958 1.00 96.94 137 HIS A O 1
ATOM 1080 N N . PHE A 1 138 ? 6.798 -6.185 -19.396 1.00 98.06 138 PHE A N 1
ATOM 1081 C CA . PHE A 1 138 ? 6.205 -5.211 -18.487 1.00 98.06 138 PHE A CA 1
ATOM 1082 C C . PHE A 1 138 ? 4.703 -5.125 -18.715 1.00 98.06 138 PHE A C 1
ATOM 1084 O O . PHE A 1 138 ? 4.249 -4.887 -19.829 1.00 98.06 138 PHE A O 1
ATOM 1091 N N . HIS A 1 139 ? 3.929 -5.274 -17.647 1.00 97.62 139 HIS A N 1
ATOM 1092 C CA . HIS A 1 139 ? 2.538 -4.851 -17.620 1.00 97.62 139 HIS A CA 1
ATOM 1093 C C . HIS A 1 139 ? 2.454 -3.592 -16.759 1.00 97.62 139 HIS A C 1
ATOM 1095 O O . HIS A 1 139 ? 2.688 -3.649 -15.557 1.00 97.62 139 HIS A O 1
ATOM 1101 N N . ILE A 1 140 ? 2.173 -2.449 -17.374 1.00 98.12 140 ILE A N 1
ATOM 1102 C CA . ILE A 1 140 ? 2.089 -1.153 -16.703 1.00 98.12 140 ILE A CA 1
ATOM 1103 C C . ILE A 1 140 ? 0.617 -0.781 -16.552 1.00 98.12 140 ILE A C 1
ATOM 1105 O O . ILE A 1 140 ? -0.096 -0.658 -17.546 1.00 98.12 140 ILE A O 1
ATOM 1109 N N . ILE A 1 141 ? 0.180 -0.586 -15.310 1.00 97.81 141 ILE A N 1
ATOM 1110 C CA . ILE A 1 141 ? -1.137 -0.057 -14.954 1.00 97.81 141 ILE A CA 1
ATOM 1111 C C . ILE A 1 141 ? -0.912 1.347 -14.395 1.00 97.81 141 ILE A C 1
ATOM 1113 O O . ILE A 1 141 ? -0.381 1.512 -13.295 1.00 97.81 141 ILE A O 1
ATOM 1117 N N . ALA A 1 142 ? -1.286 2.370 -15.165 1.00 96.38 142 ALA A N 1
ATOM 1118 C CA . ALA A 1 142 ? -0.896 3.752 -14.888 1.00 96.38 142 ALA A CA 1
ATOM 1119 C C . ALA A 1 142 ? -1.659 4.414 -13.727 1.00 96.38 142 ALA A C 1
ATOM 1121 O O . ALA A 1 142 ? -1.218 5.444 -13.212 1.00 96.38 142 ALA A O 1
ATOM 1122 N N . GLY A 1 143 ? -2.803 3.857 -13.322 1.00 94.06 143 GLY A N 1
ATOM 1123 C CA . GLY A 1 143 ? -3.627 4.423 -12.251 1.00 94.06 143 GLY A CA 1
ATOM 1124 C C . GLY A 1 143 ? -4.272 5.762 -12.623 1.00 94.06 143 GLY A C 1
ATOM 1125 O O . GLY A 1 143 ? -4.493 6.598 -11.753 1.00 94.06 143 GLY A O 1
ATOM 1126 N N . ASN A 1 144 ? -4.560 5.978 -13.909 1.00 93.19 144 ASN A N 1
ATOM 1127 C CA . ASN A 1 144 ? -5.213 7.172 -14.436 1.00 93.19 144 ASN A CA 1
ATOM 1128 C C . ASN A 1 144 ? -6.437 6.787 -15.292 1.00 93.19 144 ASN A C 1
ATOM 1130 O O . ASN A 1 144 ? -6.306 6.647 -16.507 1.00 93.19 144 ASN A O 1
ATOM 1134 N N . PRO A 1 145 ? -7.634 6.633 -14.693 1.00 89.69 145 PRO A N 1
ATOM 1135 C CA . PRO A 1 145 ? -8.851 6.236 -15.412 1.00 89.69 145 PRO A CA 1
ATOM 1136 C C . PRO A 1 145 ? -9.236 7.165 -16.569 1.00 89.69 145 PRO A C 1
ATOM 1138 O O . PRO A 1 145 ? -9.798 6.708 -17.559 1.00 89.69 145 PRO A O 1
ATOM 1141 N N . SER A 1 146 ? -8.912 8.454 -16.452 1.00 89.44 146 SER A N 1
ATOM 1142 C CA . SER A 1 146 ? -9.197 9.475 -17.468 1.00 89.44 146 SER A CA 1
ATOM 1143 C C . SER A 1 146 ? -8.043 9.673 -18.458 1.00 89.44 146 SER A C 1
ATOM 1145 O O . SER A 1 146 ? -8.090 10.580 -19.287 1.00 89.44 146 SER A O 1
ATOM 1147 N N . GLY A 1 147 ? -6.979 8.873 -18.347 1.00 87.25 147 GLY A N 1
ATOM 1148 C CA . GLY A 1 147 ? -5.807 8.944 -19.209 1.00 87.25 147 GLY A CA 1
ATOM 1149 C C . GLY A 1 147 ? -6.061 8.374 -20.604 1.00 87.25 147 GLY A C 1
ATOM 1150 O O . GLY A 1 147 ? -6.993 7.604 -20.830 1.00 87.25 147 GLY A O 1
ATOM 1151 N N . ALA A 1 148 ? -5.183 8.722 -21.542 1.00 88.06 148 ALA A N 1
ATOM 1152 C CA . ALA A 1 148 ? -5.163 8.129 -22.874 1.00 88.06 148 ALA A CA 1
ATOM 1153 C C . ALA A 1 148 ? -4.198 6.938 -22.925 1.00 88.06 148 ALA A C 1
ATOM 1155 O O . ALA A 1 148 ? -3.151 6.940 -22.274 1.00 88.06 148 ALA A O 1
ATOM 1156 N N . ALA A 1 149 ? -4.534 5.929 -23.730 1.00 86.31 149 ALA A N 1
ATOM 1157 C CA . ALA A 1 149 ? -3.613 4.838 -24.018 1.00 86.31 149 ALA A CA 1
ATOM 1158 C C . ALA A 1 149 ? -2.349 5.370 -24.715 1.00 86.31 149 ALA A C 1
ATOM 1160 O O . ALA A 1 149 ? -2.407 6.299 -25.524 1.00 86.31 149 ALA A O 1
ATOM 1161 N N . ARG A 1 150 ? -1.199 4.763 -24.416 1.00 88.56 150 ARG A N 1
ATOM 1162 C CA . ARG A 1 150 ? 0.071 5.094 -25.068 1.00 88.56 150 ARG A CA 1
ATOM 1163 C C . ARG A 1 150 ? 0.166 4.368 -26.412 1.00 88.56 150 ARG A C 1
ATOM 1165 O O . ARG A 1 150 ? -0.063 3.163 -26.488 1.00 88.56 150 ARG A O 1
ATOM 1172 N N . ALA A 1 151 ? 0.521 5.101 -27.463 1.00 86.12 151 ALA A N 1
ATOM 1173 C CA . ALA A 1 151 ? 0.791 4.535 -28.781 1.00 86.12 151 ALA A CA 1
ATOM 1174 C C . ALA A 1 151 ? 2.265 4.118 -28.913 1.00 86.12 151 ALA A C 1
ATOM 1176 O O . ALA A 1 151 ? 3.135 4.669 -28.243 1.00 86.12 151 ALA A O 1
ATOM 1177 N N . HIS A 1 152 ? 2.534 3.178 -29.822 1.00 90.00 152 HIS A N 1
ATOM 1178 C CA . HIS A 1 152 ? 3.887 2.792 -30.252 1.00 90.00 152 HIS A CA 1
ATOM 1179 C C . HIS A 1 152 ? 4.821 2.293 -29.136 1.00 90.00 152 HIS A C 1
ATOM 1181 O O . HIS A 1 152 ? 6.027 2.534 -29.172 1.00 90.00 152 HIS A O 1
ATOM 1187 N N . LEU A 1 153 ? 4.277 1.568 -28.156 1.00 95.69 153 LEU A N 1
ATOM 1188 C CA . LEU A 1 153 ? 5.098 0.880 -27.164 1.00 95.69 153 LEU A CA 1
ATOM 1189 C C . LEU A 1 153 ? 5.758 -0.379 -27.760 1.00 95.69 153 LEU A C 1
ATOM 1191 O O . LEU A 1 153 ? 5.166 -1.026 -28.629 1.00 95.69 153 LEU A O 1
ATOM 1195 N N . PRO A 1 154 ? 6.967 -0.748 -27.297 1.00 96.62 154 PRO A N 1
ATOM 1196 C CA . PRO A 1 154 ? 7.591 -2.021 -27.641 1.00 96.62 154 PRO A CA 1
ATOM 1197 C C . PRO A 1 154 ? 6.694 -3.226 -27.326 1.00 96.62 154 PRO A C 1
ATOM 1199 O O . PRO A 1 154 ? 5.930 -3.204 -26.365 1.00 96.62 154 PRO A O 1
ATOM 1202 N N . ALA A 1 155 ? 6.846 -4.315 -28.085 1.00 95.75 155 ALA A N 1
ATOM 1203 C CA . ALA A 1 155 ? 6.015 -5.517 -27.947 1.00 95.75 155 ALA A CA 1
ATOM 1204 C C . ALA A 1 155 ? 6.103 -6.194 -26.565 1.00 95.75 155 ALA A C 1
ATOM 1206 O O . ALA A 1 155 ? 5.196 -6.929 -26.186 1.00 95.75 155 ALA A O 1
ATOM 1207 N N . HIS A 1 156 ? 7.178 -5.955 -25.805 1.00 96.31 156 HIS A N 1
ATOM 1208 C CA . HIS A 1 156 ? 7.347 -6.468 -24.444 1.00 96.31 156 HIS A CA 1
ATOM 1209 C C . HIS A 1 156 ? 6.708 -5.578 -23.367 1.00 96.31 156 HIS A C 1
ATOM 1211 O O . HIS A 1 156 ? 6.898 -5.842 -22.182 1.00 96.31 156 HIS A O 1
ATOM 1217 N N . ILE A 1 157 ? 5.969 -4.529 -23.747 1.00 97.69 157 ILE A N 1
ATOM 1218 C CA . ILE A 1 157 ? 5.277 -3.625 -22.825 1.00 97.69 157 ILE A CA 1
ATOM 1219 C C . ILE A 1 157 ? 3.780 -3.613 -23.138 1.00 97.69 157 ILE A C 1
ATOM 1221 O O . ILE A 1 157 ? 3.335 -3.088 -24.155 1.00 97.69 157 ILE A O 1
ATOM 1225 N N . THR A 1 158 ? 2.991 -4.130 -22.204 1.00 96.31 158 THR A N 1
ATOM 1226 C CA . THR A 1 158 ? 1.541 -3.939 -22.159 1.00 96.31 158 THR A CA 1
ATOM 1227 C C . THR A 1 158 ? 1.230 -2.751 -21.257 1.00 96.31 158 THR A C 1
ATOM 1229 O O . THR A 1 158 ? 1.687 -2.708 -20.117 1.00 96.31 158 THR A O 1
ATOM 1232 N N . TYR A 1 159 ? 0.442 -1.793 -21.740 1.00 97.38 159 TYR A N 1
ATOM 1233 C CA . TYR A 1 159 ? 0.062 -0.602 -20.980 1.00 97.38 159 TYR A CA 1
ATOM 1234 C C . TYR A 1 159 ? -1.455 -0.482 -20.884 1.00 97.38 159 TYR A C 1
ATOM 1236 O O . TYR A 1 159 ? -2.155 -0.525 -21.895 1.00 97.38 159 TYR A O 1
ATOM 1244 N N . SER A 1 160 ? -1.950 -0.268 -19.670 1.00 96.12 160 SER A N 1
ATOM 1245 C CA . SER A 1 160 ? -3.331 0.105 -19.389 1.00 96.12 160 SER A CA 1
ATOM 1246 C C . SER A 1 160 ? -3.359 1.383 -18.557 1.00 96.12 160 SER A C 1
ATOM 1248 O O . SER A 1 160 ? -2.555 1.593 -17.648 1.00 96.12 160 SER A O 1
ATOM 1250 N N . THR A 1 161 ? -4.295 2.273 -18.875 1.00 96.19 161 THR A N 1
ATOM 1251 C CA . THR A 1 161 ? -4.481 3.517 -18.119 1.00 96.19 161 THR A CA 1
ATOM 1252 C C . THR A 1 161 ? -5.037 3.223 -16.726 1.00 96.19 161 THR A C 1
ATOM 1254 O O . THR A 1 161 ? -4.639 3.840 -15.740 1.00 96.19 161 THR A O 1
ATOM 1257 N N . TYR A 1 162 ? -5.911 2.224 -16.632 1.00 94.81 162 TYR A N 1
ATOM 1258 C CA . TYR A 1 162 ? -6.529 1.742 -15.408 1.00 94.81 162 TYR A CA 1
ATOM 1259 C C . TYR A 1 162 ? -6.910 0.264 -15.558 1.00 94.81 162 TYR A C 1
ATOM 1261 O O . TYR A 1 162 ? -7.134 -0.204 -16.673 1.00 94.81 162 TYR A O 1
ATOM 1269 N N . ALA A 1 163 ? -7.010 -0.443 -14.432 1.00 93.88 163 ALA A N 1
ATOM 1270 C CA . ALA A 1 163 ? -7.464 -1.826 -14.367 1.00 93.88 163 ALA A CA 1
ATOM 1271 C C . ALA A 1 163 ? -8.552 -1.972 -13.301 1.00 93.88 163 ALA A C 1
ATOM 1273 O O . ALA A 1 163 ? -8.415 -1.476 -12.181 1.00 93.88 163 ALA A O 1
ATOM 1274 N N . ARG A 1 164 ? -9.627 -2.682 -13.642 1.00 92.81 164 ARG A N 1
ATOM 1275 C CA . ARG A 1 164 ? -10.675 -3.069 -12.687 1.00 92.81 164 ARG A CA 1
ATOM 1276 C C . ARG A 1 164 ? -10.210 -4.237 -11.819 1.00 92.81 164 ARG A C 1
ATOM 1278 O O . ARG A 1 164 ? -9.255 -4.929 -12.155 1.00 92.81 164 ARG A O 1
ATOM 1285 N N . THR A 1 165 ? -10.951 -4.523 -10.750 1.00 90.56 165 THR A N 1
ATOM 1286 C CA . THR A 1 165 ? -10.670 -5.578 -9.756 1.00 90.56 165 THR A CA 1
ATOM 1287 C C . THR A 1 165 ? -10.186 -6.895 -10.373 1.00 90.56 165 THR A C 1
ATOM 1289 O O . THR A 1 165 ? -9.140 -7.409 -9.988 1.00 90.56 165 THR A O 1
ATOM 1292 N N . ARG A 1 166 ? -10.904 -7.432 -11.372 1.00 91.19 166 ARG A N 1
ATOM 1293 C CA . ARG A 1 166 ? -10.539 -8.704 -12.018 1.00 91.19 166 ARG A CA 1
ATOM 1294 C C . ARG A 1 166 ? -9.251 -8.609 -12.838 1.00 91.19 166 ARG A C 1
ATOM 1296 O O . ARG A 1 166 ? -8.450 -9.533 -12.803 1.00 91.19 166 ARG A O 1
ATOM 1303 N N . GLU A 1 167 ? -9.069 -7.515 -13.571 1.00 93.00 167 GLU A N 1
ATOM 1304 C CA . GLU A 1 167 ? -7.886 -7.271 -14.409 1.00 93.00 167 GLU A CA 1
ATOM 1305 C C . GLU A 1 167 ? -6.638 -7.085 -13.529 1.00 93.00 167 GLU A C 1
ATOM 1307 O O . GLU A 1 167 ? -5.582 -7.637 -13.825 1.00 93.00 167 GLU A O 1
ATOM 1312 N N . LEU A 1 168 ? -6.775 -6.375 -12.404 1.00 95.19 168 LEU A N 1
ATOM 1313 C CA . LEU A 1 168 ? -5.702 -6.187 -11.430 1.00 95.19 168 LEU A CA 1
ATOM 1314 C C . LEU A 1 168 ? -5.337 -7.496 -10.716 1.00 95.19 168 LEU A C 1
ATOM 1316 O O . LEU A 1 168 ? -4.155 -7.810 -10.601 1.00 95.19 168 LEU A O 1
ATOM 1320 N N . ALA A 1 169 ? -6.328 -8.281 -10.280 1.00 93.81 169 ALA A N 1
ATOM 1321 C CA . ALA A 1 169 ? -6.086 -9.592 -9.680 1.00 93.81 169 ALA A CA 1
ATOM 1322 C C . ALA A 1 169 ? -5.357 -10.534 -10.655 1.00 93.81 169 ALA A C 1
ATOM 1324 O O . ALA A 1 169 ? -4.398 -11.201 -10.270 1.00 93.81 169 ALA A O 1
ATOM 1325 N N . ASP A 1 170 ? -5.762 -10.548 -11.928 1.00 92.12 170 ASP A N 1
ATOM 1326 C CA . ASP A 1 170 ? -5.101 -11.335 -12.972 1.00 92.12 170 ASP A CA 1
ATOM 1327 C C . ASP A 1 170 ? -3.656 -10.873 -13.222 1.00 92.12 170 ASP A C 1
ATOM 1329 O O . ASP A 1 170 ? -2.731 -11.689 -13.254 1.00 92.12 170 ASP A O 1
ATOM 1333 N N . ALA A 1 171 ? -3.436 -9.558 -13.306 1.00 94.75 171 ALA A N 1
ATOM 1334 C CA . ALA A 1 171 ? -2.103 -8.984 -13.442 1.00 94.75 171 ALA A CA 1
ATOM 1335 C C . ALA A 1 171 ? -1.203 -9.348 -12.252 1.00 94.75 171 ALA A C 1
ATOM 1337 O O . ALA A 1 171 ? -0.050 -9.732 -12.452 1.00 94.75 171 ALA A O 1
ATOM 1338 N N . LEU A 1 172 ? -1.731 -9.281 -11.024 1.00 94.69 172 LEU A N 1
ATOM 1339 C CA . LEU A 1 172 ? -1.017 -9.698 -9.822 1.00 94.69 172 LEU A CA 1
ATOM 1340 C C . LEU A 1 172 ? -0.646 -11.176 -9.905 1.00 94.69 172 LEU A C 1
ATOM 1342 O O . LEU A 1 172 ? 0.528 -11.490 -9.740 1.00 94.69 172 LEU A O 1
ATOM 1346 N N . ILE A 1 173 ? -1.584 -12.082 -10.208 1.00 92.94 173 ILE A N 1
ATOM 1347 C CA . ILE A 1 173 ? -1.340 -13.537 -10.295 1.00 92.94 173 ILE A CA 1
ATOM 1348 C C . ILE A 1 173 ? -0.151 -13.859 -11.200 1.00 92.94 173 ILE A C 1
ATOM 1350 O O . ILE A 1 173 ? 0.738 -14.605 -10.778 1.00 92.94 173 ILE A O 1
ATOM 1354 N N . HIS A 1 174 ? -0.112 -13.256 -12.387 1.00 91.81 174 HIS A N 1
ATOM 1355 C CA . HIS A 1 174 ? 0.911 -13.500 -13.404 1.00 91.81 174 HIS A CA 1
ATOM 1356 C C . HIS A 1 174 ? 2.221 -12.736 -13.173 1.00 91.81 174 HIS A C 1
ATOM 1358 O O . HIS A 1 174 ? 3.243 -13.065 -13.779 1.00 91.81 174 HIS A O 1
ATOM 1364 N N . ALA A 1 175 ? 2.221 -11.721 -12.309 1.00 95.44 175 ALA A N 1
ATOM 1365 C CA . ALA A 1 175 ? 3.422 -10.970 -11.989 1.00 95.44 175 ALA A CA 1
ATOM 1366 C C . ALA A 1 175 ? 4.385 -11.801 -11.135 1.00 95.44 175 ALA A C 1
ATOM 1368 O O . ALA A 1 175 ? 4.021 -12.342 -10.081 1.00 95.44 175 ALA A O 1
ATOM 1369 N N . ARG A 1 176 ? 5.649 -11.833 -11.565 1.00 95.69 176 ARG A N 1
ATOM 1370 C CA . ARG A 1 176 ? 6.773 -12.365 -10.785 1.00 95.69 176 ARG A CA 1
ATOM 1371 C C . ARG A 1 176 ? 7.297 -11.343 -9.776 1.00 95.69 176 ARG A C 1
ATOM 1373 O O . ARG A 1 176 ? 7.746 -11.728 -8.699 1.00 95.69 176 ARG A O 1
ATOM 1380 N N . LEU A 1 177 ? 7.239 -10.064 -10.131 1.00 97.69 177 LEU A N 1
ATOM 1381 C CA . LEU A 1 177 ? 7.582 -8.926 -9.283 1.00 97.69 177 LEU A CA 1
ATOM 1382 C C . LEU A 1 177 ? 6.554 -7.819 -9.518 1.00 97.69 177 LEU A C 1
ATOM 1384 O O . LEU A 1 177 ? 6.155 -7.589 -10.663 1.00 97.69 177 LEU A O 1
ATOM 1388 N N . VAL A 1 178 ? 6.171 -7.127 -8.448 1.00 98.50 178 VAL A N 1
ATOM 1389 C CA . VAL A 1 178 ? 5.357 -5.912 -8.524 1.00 98.50 178 VAL A CA 1
ATOM 1390 C C . VAL A 1 178 ? 6.211 -4.699 -8.164 1.00 98.50 178 VAL A C 1
ATOM 1392 O O . VAL A 1 178 ? 6.896 -4.692 -7.146 1.00 98.50 178 VAL A O 1
ATOM 1395 N N . ILE A 1 179 ? 6.188 -3.673 -9.003 1.00 98.81 179 ILE A N 1
ATOM 1396 C CA . ILE A 1 179 ? 6.819 -2.376 -8.769 1.00 98.81 179 ILE A CA 1
ATOM 1397 C C . ILE A 1 179 ? 5.700 -1.386 -8.470 1.00 98.81 179 ILE A C 1
ATOM 1399 O O . ILE A 1 179 ? 4.841 -1.166 -9.324 1.00 98.81 179 ILE A O 1
ATOM 1403 N N . CYS A 1 180 ? 5.669 -0.814 -7.269 1.00 98.69 180 CYS A N 1
ATOM 1404 C CA . CYS A 1 180 ? 4.554 0.036 -6.852 1.00 98.69 180 CYS A CA 1
ATOM 1405 C C . CYS A 1 180 ? 4.933 1.029 -5.750 1.00 98.69 180 CYS A C 1
ATOM 1407 O O . CYS A 1 180 ? 6.019 0.983 -5.171 1.00 98.69 180 CYS A O 1
ATOM 1409 N N . ARG A 1 181 ? 3.998 1.929 -5.432 1.00 98.19 181 ARG A N 1
ATOM 1410 C CA . ARG A 1 181 ? 4.038 2.712 -4.190 1.00 98.19 181 ARG A CA 1
ATOM 1411 C C . ARG A 1 181 ? 3.823 1.806 -2.975 1.00 98.19 181 ARG A C 1
ATOM 1413 O O . ARG A 1 181 ? 3.210 0.749 -3.084 1.00 98.19 181 ARG A O 1
ATOM 1420 N N . SER A 1 182 ? 4.262 2.255 -1.806 1.00 97.19 182 SER A N 1
ATOM 1421 C CA . SER A 1 182 ? 4.059 1.569 -0.521 1.00 97.19 182 SER A CA 1
ATOM 1422 C C . SER A 1 182 ? 2.787 2.028 0.204 1.00 97.19 182 SER A C 1
ATOM 1424 O O . SER A 1 182 ? 2.769 2.150 1.425 1.00 97.19 182 SER A O 1
ATOM 1426 N N . GLY A 1 183 ? 1.715 2.314 -0.542 1.00 95.62 183 GLY A N 1
ATOM 1427 C CA . GLY A 1 183 ? 0.413 2.614 0.055 1.00 95.62 183 GLY A CA 1
ATOM 1428 C C . GLY A 1 183 ? -0.171 1.377 0.738 1.00 95.62 183 GLY A C 1
ATOM 1429 O O . GLY A 1 183 ? -0.115 0.285 0.172 1.00 95.62 183 GLY A O 1
ATOM 1430 N N . TYR A 1 184 ? -0.749 1.543 1.930 1.00 95.19 184 TYR A N 1
ATOM 1431 C CA . TYR A 1 184 ? -1.133 0.416 2.784 1.00 95.19 184 TYR A CA 1
ATOM 1432 C C . TYR A 1 184 ? -2.092 -0.579 2.108 1.00 95.19 184 TYR A C 1
ATOM 1434 O O . TYR A 1 184 ? -1.840 -1.781 2.128 1.00 95.19 184 TYR A O 1
ATOM 1442 N N . SER A 1 185 ? -3.115 -0.102 1.388 1.00 93.81 185 SER A N 1
ATOM 1443 C CA . SER A 1 185 ? -4.021 -0.980 0.626 1.00 93.81 185 SER A CA 1
ATOM 1444 C C . SER A 1 185 ? -3.297 -1.837 -0.414 1.00 93.81 185 SER A C 1
ATOM 1446 O O . SER A 1 185 ? -3.586 -3.021 -0.542 1.00 93.81 185 SER A O 1
ATOM 1448 N N . THR A 1 186 ? -2.304 -1.276 -1.109 1.00 95.75 186 THR A N 1
ATOM 1449 C CA . THR A 1 186 ? -1.488 -2.039 -2.062 1.00 95.75 186 THR A CA 1
ATOM 1450 C C . THR A 1 186 ? -0.641 -3.086 -1.347 1.00 95.75 186 THR A C 1
ATOM 1452 O O . THR A 1 186 ? -0.518 -4.201 -1.839 1.00 95.75 186 THR A O 1
ATOM 1455 N N . LEU A 1 187 ? -0.081 -2.774 -0.175 1.00 96.44 187 LEU A N 1
ATOM 1456 C CA . LEU A 1 187 ? 0.684 -3.749 0.609 1.00 96.44 187 LEU A CA 1
ATOM 1457 C C . LEU A 1 187 ? -0.195 -4.922 1.068 1.00 96.44 187 LEU A C 1
ATOM 1459 O O . LEU A 1 187 ? 0.260 -6.063 1.011 1.00 96.44 187 LEU A O 1
ATOM 1463 N N . MET A 1 188 ? -1.455 -4.667 1.439 1.00 94.50 188 MET A N 1
ATOM 1464 C CA . MET A 1 188 ? -2.424 -5.726 1.745 1.00 94.50 188 MET A CA 1
ATOM 1465 C C . MET A 1 188 ? -2.681 -6.631 0.534 1.00 94.50 188 MET A C 1
ATOM 1467 O O . MET A 1 188 ? -2.633 -7.853 0.665 1.00 94.50 188 MET A O 1
ATOM 1471 N N . ASP A 1 189 ? -2.885 -6.053 -0.654 1.00 94.75 189 ASP A N 1
ATOM 1472 C CA . ASP A 1 189 ? -3.055 -6.828 -1.891 1.00 94.75 189 ASP A CA 1
ATOM 1473 C C . ASP A 1 189 ? -1.815 -7.691 -2.179 1.00 94.75 189 ASP A C 1
ATOM 1475 O O . ASP A 1 189 ? -1.917 -8.876 -2.491 1.00 94.75 189 ASP A O 1
ATOM 1479 N N . LEU A 1 190 ? -0.611 -7.134 -2.028 1.00 95.50 190 LEU A N 1
ATOM 1480 C CA . LEU A 1 190 ? 0.631 -7.886 -2.224 1.00 95.50 190 LEU A CA 1
ATOM 1481 C C . LEU A 1 190 ? 0.804 -9.013 -1.203 1.00 95.50 190 LEU A C 1
ATOM 1483 O O . LEU A 1 190 ? 1.343 -10.064 -1.562 1.00 95.50 190 LEU A O 1
ATOM 1487 N N . ALA A 1 191 ? 0.338 -8.813 0.033 1.00 93.75 191 ALA A N 1
ATOM 1488 C CA . ALA A 1 191 ? 0.334 -9.836 1.067 1.00 93.75 191 ALA A CA 1
ATOM 1489 C C . ALA A 1 191 ? -0.608 -10.990 0.722 1.00 93.75 191 ALA A C 1
ATOM 1491 O O . ALA A 1 191 ? -0.179 -12.144 0.720 1.00 93.75 191 ALA A O 1
ATOM 1492 N N . VAL A 1 192 ? -1.845 -10.677 0.333 1.00 91.06 192 VAL A N 1
ATOM 1493 C CA . VAL A 1 192 ? -2.856 -11.668 -0.063 1.00 91.06 192 VAL A CA 1
ATOM 1494 C C . VAL A 1 192 ? -2.431 -12.467 -1.300 1.00 91.06 192 VAL A C 1
ATOM 1496 O O . VAL A 1 192 ? -2.704 -13.664 -1.387 1.00 91.06 192 VAL A O 1
ATOM 1499 N N . PHE A 1 193 ? -1.722 -11.842 -2.243 1.00 92.06 193 PHE A N 1
ATOM 1500 C CA . PHE A 1 193 ? -1.218 -12.507 -3.451 1.00 92.06 193 PHE A CA 1
ATOM 1501 C C . PHE A 1 193 ? 0.200 -13.083 -3.294 1.00 92.06 193 PHE A C 1
ATOM 1503 O O . PHE A 1 193 ? 0.734 -13.634 -4.261 1.00 92.06 193 PHE A O 1
ATOM 1510 N N . GLU A 1 194 ? 0.809 -12.974 -2.108 1.00 93.44 194 GLU A N 1
ATOM 1511 C CA . GLU A 1 194 ? 2.147 -13.488 -1.780 1.00 93.44 194 GLU A CA 1
ATOM 1512 C C . GLU A 1 194 ? 3.223 -13.043 -2.788 1.00 93.44 194 GLU A C 1
ATOM 1514 O O . GLU A 1 194 ? 3.946 -13.852 -3.385 1.00 93.44 194 GLU A O 1
ATOM 1519 N N . LYS A 1 195 ? 3.275 -11.737 -3.067 1.00 94.31 195 LYS A N 1
ATOM 1520 C CA . LYS A 1 195 ? 4.127 -11.186 -4.129 1.00 94.31 195 LYS A CA 1
ATOM 1521 C C . LYS A 1 195 ? 5.508 -10.781 -3.638 1.00 94.31 195 LYS A C 1
ATOM 1523 O O . LYS A 1 195 ? 5.730 -10.489 -2.473 1.00 94.31 195 LYS A O 1
ATOM 1528 N N . LYS A 1 196 ? 6.471 -10.732 -4.553 1.00 97.06 196 LYS A N 1
ATOM 1529 C CA . LYS A 1 196 ? 7.708 -9.967 -4.345 1.00 97.06 196 LYS A CA 1
ATOM 1530 C C . LYS A 1 196 ? 7.472 -8.546 -4.827 1.00 97.06 196 LYS A C 1
ATOM 1532 O O . LYS A 1 196 ? 6.748 -8.356 -5.810 1.00 97.06 196 LYS A O 1
ATOM 1537 N N . ALA A 1 197 ? 8.107 -7.575 -4.177 1.00 98.44 197 ALA A N 1
ATOM 1538 C CA . ALA A 1 197 ? 7.904 -6.176 -4.510 1.00 98.44 197 ALA A CA 1
ATOM 1539 C C . ALA A 1 197 ? 9.191 -5.345 -4.526 1.00 98.44 197 ALA A C 1
ATOM 1541 O O . ALA A 1 197 ? 10.096 -5.553 -3.715 1.00 98.44 197 ALA A O 1
ATOM 15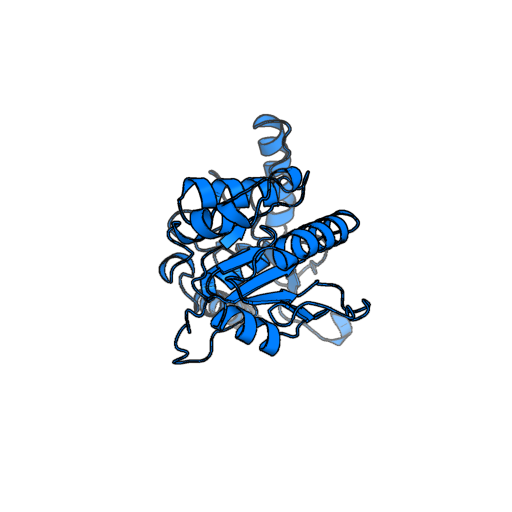42 N N . LEU A 1 198 ? 9.217 -4.386 -5.452 1.00 98.81 198 LEU A N 1
ATOM 1543 C CA . LEU A 1 198 ? 10.058 -3.196 -5.415 1.00 98.81 198 LEU A CA 1
ATOM 1544 C C . LEU A 1 198 ? 9.154 -2.012 -5.053 1.00 98.81 198 LEU A C 1
ATOM 1546 O O . LEU A 1 198 ? 8.306 -1.595 -5.842 1.00 98.81 198 LEU A O 1
ATOM 1550 N N . LEU A 1 199 ? 9.329 -1.499 -3.844 1.00 98.81 199 LEU A N 1
ATOM 1551 C CA . LEU A 1 199 ? 8.574 -0.386 -3.297 1.00 98.81 199 LEU A CA 1
ATOM 1552 C C . LEU A 1 199 ? 9.287 0.929 -3.604 1.00 98.81 199 LEU A C 1
ATOM 1554 O O . LEU A 1 199 ? 10.482 1.086 -3.357 1.00 98.81 199 LEU A O 1
ATOM 1558 N N . ILE A 1 200 ? 8.526 1.883 -4.126 1.00 98.62 200 ILE A N 1
ATOM 1559 C CA . ILE A 1 200 ? 8.999 3.227 -4.450 1.00 98.62 200 ILE A CA 1
ATOM 1560 C C . ILE A 1 200 ? 8.098 4.210 -3.695 1.00 98.62 200 ILE A C 1
ATOM 1562 O O . ILE A 1 200 ? 7.111 4.680 -4.270 1.00 98.62 200 ILE A O 1
ATOM 1566 N N . PRO A 1 201 ? 8.347 4.494 -2.402 1.00 97.75 201 PRO A N 1
ATOM 1567 C CA . PRO A 1 201 ? 7.492 5.385 -1.621 1.00 97.75 201 PRO A CA 1
ATOM 1568 C C . PRO A 1 201 ? 7.343 6.751 -2.299 1.00 97.75 201 PRO A C 1
ATOM 1570 O O . PRO A 1 201 ? 8.245 7.231 -2.989 1.00 97.75 201 PRO A O 1
ATOM 1573 N N . THR A 1 202 ? 6.173 7.369 -2.141 1.00 96.19 202 THR A N 1
ATOM 1574 C CA . THR A 1 202 ? 5.941 8.728 -2.648 1.00 96.19 202 THR A CA 1
ATOM 1575 C C . THR A 1 202 ? 6.791 9.714 -1.840 1.00 96.19 202 THR A C 1
ATOM 1577 O O . THR A 1 202 ? 6.609 9.761 -0.623 1.00 96.19 202 THR A O 1
ATOM 1580 N N . PRO A 1 203 ? 7.683 10.507 -2.468 1.00 93.56 203 PRO A N 1
ATOM 1581 C CA . PRO A 1 203 ? 8.555 11.422 -1.734 1.00 93.56 203 PRO A CA 1
ATOM 1582 C C . PRO A 1 203 ? 7.768 12.382 -0.836 1.00 93.56 203 PRO A C 1
ATOM 1584 O O . PRO A 1 203 ? 6.815 13.019 -1.293 1.00 93.56 203 PRO A O 1
ATOM 1587 N N . GLY A 1 204 ? 8.164 12.482 0.434 1.00 90.75 204 GLY A N 1
ATOM 1588 C CA . GLY A 1 204 ? 7.524 13.352 1.422 1.00 90.75 204 GLY A CA 1
ATOM 1589 C C . GLY A 1 204 ? 6.237 12.791 2.036 1.00 90.75 204 GLY A C 1
ATOM 1590 O O . GLY A 1 204 ? 5.596 13.487 2.824 1.00 90.75 204 GLY A O 1
ATOM 1591 N N . GLN A 1 205 ? 5.843 11.554 1.713 1.00 92.31 205 GLN A N 1
ATOM 1592 C CA . GLN A 1 205 ? 4.783 10.850 2.438 1.00 92.31 205 GLN A CA 1
ATOM 1593 C C . GLN A 1 205 ? 5.388 9.951 3.517 1.00 92.31 205 GLN A C 1
ATOM 1595 O O . GLN A 1 205 ? 5.756 8.807 3.245 1.00 92.31 205 GLN A O 1
ATOM 1600 N N . SER A 1 206 ? 5.432 10.460 4.752 1.00 92.00 206 SER A N 1
ATOM 1601 C CA . SER A 1 206 ? 6.088 9.799 5.890 1.00 92.00 206 SER A CA 1
ATOM 1602 C C . SER A 1 206 ? 5.586 8.376 6.147 1.00 92.00 206 SER A C 1
ATOM 1604 O O . SER A 1 206 ? 6.385 7.491 6.441 1.00 92.00 206 SER A O 1
ATOM 1606 N N . GLU A 1 207 ? 4.283 8.131 5.991 1.00 93.00 207 GLU A N 1
ATOM 1607 C CA . GLU A 1 207 ? 3.695 6.795 6.130 1.00 93.00 207 GLU A CA 1
ATOM 1608 C C . GLU A 1 207 ? 4.257 5.816 5.090 1.00 93.00 207 GLU A C 1
ATOM 1610 O O . GLU A 1 207 ? 4.736 4.741 5.444 1.00 93.00 207 GLU A O 1
ATOM 1615 N N . GLN A 1 208 ? 4.256 6.199 3.810 1.00 95.56 208 GLN A N 1
ATOM 1616 C CA . GLN A 1 208 ? 4.773 5.352 2.734 1.00 95.56 208 GLN A CA 1
ATOM 1617 C C . GLN A 1 208 ? 6.272 5.088 2.896 1.00 95.56 208 GLN A C 1
ATOM 1619 O O . GLN A 1 208 ? 6.720 3.956 2.700 1.00 95.56 208 GLN A O 1
ATOM 1624 N N . GLU A 1 209 ? 7.046 6.118 3.237 1.00 96.06 209 GLU A N 1
ATOM 1625 C CA . GLU A 1 209 ? 8.489 6.012 3.474 1.00 96.06 209 GLU A CA 1
ATOM 1626 C C . GLU A 1 209 ? 8.788 5.068 4.644 1.00 96.06 209 GLU A C 1
ATOM 1628 O O . GLU A 1 209 ? 9.638 4.182 4.519 1.00 96.06 209 GLU A O 1
ATOM 1633 N N . TYR A 1 210 ? 8.034 5.192 5.741 1.00 95.69 210 TYR A N 1
ATOM 1634 C CA . TYR A 1 210 ? 8.128 4.289 6.880 1.00 95.69 210 TYR A CA 1
ATOM 1635 C C . TYR A 1 210 ? 7.790 2.846 6.496 1.00 95.69 210 TYR A C 1
ATOM 1637 O O . TYR A 1 210 ? 8.596 1.955 6.756 1.00 95.69 210 TYR A O 1
ATOM 1645 N N . LEU A 1 211 ? 6.638 2.606 5.861 1.00 97.00 211 LEU A N 1
ATOM 1646 C CA . LEU A 1 211 ? 6.186 1.260 5.495 1.00 97.00 211 LEU A CA 1
ATOM 1647 C C . LEU A 1 211 ? 7.190 0.569 4.565 1.00 97.00 211 LEU A C 1
ATOM 1649 O O . LEU A 1 211 ? 7.539 -0.593 4.770 1.00 97.00 211 LEU A O 1
ATOM 1653 N N . ALA A 1 212 ? 7.704 1.295 3.569 1.00 97.81 212 ALA A N 1
ATOM 1654 C CA . ALA A 1 212 ? 8.687 0.752 2.640 1.00 97.81 212 ALA A CA 1
ATOM 1655 C C . ALA A 1 212 ? 10.009 0.409 3.345 1.00 97.81 212 ALA A C 1
ATOM 1657 O O . ALA A 1 212 ? 10.570 -0.663 3.114 1.00 97.81 212 ALA A O 1
ATOM 1658 N N . GLY A 1 213 ? 10.490 1.289 4.230 1.00 97.69 213 GLY A N 1
ATOM 1659 C CA . GLY A 1 213 ? 11.681 1.032 5.041 1.00 97.69 213 GLY A CA 1
ATOM 1660 C C . GLY A 1 213 ? 11.490 -0.142 6.003 1.00 97.69 213 GLY A C 1
ATOM 1661 O O . GLY A 1 213 ? 12.351 -1.014 6.086 1.00 97.69 213 GLY A O 1
ATOM 1662 N N . HIS A 1 214 ? 10.342 -0.215 6.677 1.00 96.50 214 HIS A N 1
ATOM 1663 C CA . HIS A 1 214 ? 9.992 -1.297 7.596 1.00 96.50 214 HIS A CA 1
ATOM 1664 C C . HIS A 1 214 ? 10.045 -2.668 6.904 1.00 96.50 214 HIS A C 1
ATOM 1666 O O . HIS A 1 214 ? 10.807 -3.543 7.323 1.00 96.50 214 HIS A O 1
ATOM 1672 N N . LEU A 1 215 ? 9.336 -2.821 5.782 1.00 97.50 215 LEU A N 1
ATOM 1673 C CA . LEU A 1 215 ? 9.313 -4.065 5.004 1.00 97.50 215 LEU A CA 1
ATOM 1674 C C . LEU A 1 215 ? 10.686 -4.418 4.414 1.00 97.50 215 LEU A C 1
ATOM 1676 O O . LEU A 1 215 ? 11.026 -5.599 4.299 1.00 97.50 215 LEU A O 1
ATOM 1680 N N . GLN A 1 216 ? 11.505 -3.417 4.081 1.00 98.06 216 GLN A N 1
ATOM 1681 C CA . GLN A 1 216 ? 12.887 -3.647 3.667 1.00 98.06 216 GLN A CA 1
ATOM 1682 C C . GLN A 1 216 ? 13.748 -4.179 4.813 1.00 98.06 216 GLN A C 1
ATOM 1684 O O . GLN A 1 216 ? 14.484 -5.144 4.607 1.00 98.06 216 GLN A O 1
ATOM 1689 N N . THR A 1 217 ? 13.640 -3.613 6.020 1.00 97.06 217 THR A N 1
ATOM 1690 C CA . THR A 1 217 ? 14.388 -4.107 7.193 1.00 97.06 217 THR A CA 1
ATOM 1691 C C . THR A 1 217 ? 13.992 -5.524 7.595 1.00 97.06 217 THR A C 1
ATOM 1693 O O . THR A 1 217 ? 14.827 -6.271 8.097 1.00 97.06 217 THR A O 1
ATOM 1696 N N . GLN A 1 218 ? 12.750 -5.922 7.317 1.00 95.25 218 GLN A N 1
ATOM 1697 C CA . GLN A 1 218 ? 12.275 -7.289 7.520 1.00 95.25 218 GLN A CA 1
ATOM 1698 C C . GLN A 1 218 ? 12.704 -8.255 6.401 1.00 95.25 218 GLN A C 1
ATOM 1700 O O . GLN A 1 218 ? 12.438 -9.450 6.493 1.00 95.25 218 GLN A O 1
ATOM 1705 N N . GLY A 1 219 ? 13.355 -7.770 5.337 1.00 96.56 219 GLY A N 1
ATOM 1706 C CA . GLY A 1 219 ? 13.755 -8.598 4.196 1.00 96.56 219 GLY A CA 1
ATOM 1707 C C . GLY A 1 219 ? 12.588 -9.036 3.300 1.00 96.56 219 GLY A C 1
ATOM 1708 O O . GLY A 1 219 ? 12.750 -9.950 2.487 1.00 96.56 219 GLY A O 1
ATOM 1709 N N . ILE A 1 220 ? 11.430 -8.373 3.398 1.00 97.19 220 ILE A N 1
ATOM 1710 C CA . ILE A 1 220 ? 10.210 -8.717 2.653 1.00 97.19 220 ILE A CA 1
ATOM 1711 C C . ILE A 1 220 ? 10.227 -8.115 1.245 1.00 97.19 220 ILE A C 1
ATOM 1713 O O . ILE A 1 220 ? 9.968 -8.824 0.273 1.00 97.19 220 ILE A O 1
ATOM 1717 N N . ALA A 1 221 ? 10.555 -6.828 1.119 1.00 98.50 221 ALA A N 1
ATOM 1718 C CA . ALA A 1 221 ? 10.542 -6.110 -0.154 1.00 98.50 221 ALA A CA 1
ATOM 1719 C C . ALA A 1 221 ? 11.732 -5.155 -0.275 1.00 98.50 221 ALA A C 1
ATOM 1721 O O . ALA A 1 221 ? 12.185 -4.584 0.715 1.00 98.50 221 ALA A O 1
ATOM 1722 N N . LEU A 1 222 ? 12.218 -4.942 -1.497 1.00 98.75 222 LEU A N 1
ATOM 1723 C CA . LEU A 1 222 ? 13.210 -3.901 -1.748 1.00 98.75 222 LEU A CA 1
ATOM 1724 C C . LEU A 1 222 ? 12.515 -2.538 -1.728 1.00 98.75 222 LEU A C 1
ATOM 1726 O O . LEU A 1 222 ? 11.466 -2.394 -2.346 1.00 98.75 222 LEU A O 1
ATOM 1730 N N . SER A 1 223 ? 13.107 -1.539 -1.076 1.00 98.69 223 SER A N 1
ATOM 1731 C CA . SER A 1 223 ? 12.656 -0.146 -1.145 1.00 98.69 223 SER A CA 1
ATOM 1732 C C . SER A 1 223 ? 13.748 0.728 -1.754 1.00 98.69 223 SER A C 1
ATOM 1734 O O . SER A 1 223 ? 14.927 0.576 -1.420 1.00 98.69 223 SER A O 1
ATOM 1736 N N . LYS A 1 224 ? 13.364 1.626 -2.665 1.00 98.50 224 LYS A N 1
ATOM 1737 C CA . LYS A 1 224 ? 14.251 2.622 -3.284 1.00 98.50 224 LYS A CA 1
ATOM 1738 C C . LYS A 1 224 ? 13.558 3.976 -3.326 1.00 98.50 224 LYS A C 1
ATOM 1740 O O . LYS A 1 224 ? 12.363 4.054 -3.614 1.00 98.50 224 LYS A O 1
ATOM 1745 N N . ARG A 1 225 ? 14.308 5.057 -3.094 1.00 97.81 225 ARG A N 1
ATOM 1746 C CA . ARG A 1 225 ? 13.783 6.406 -3.343 1.00 97.81 225 ARG A CA 1
ATOM 1747 C C . ARG A 1 225 ? 13.548 6.584 -4.839 1.00 97.81 225 ARG A C 1
ATOM 1749 O O . ARG A 1 225 ? 14.296 6.038 -5.646 1.00 97.81 225 ARG A O 1
ATOM 1756 N N . GLN A 1 226 ? 12.513 7.332 -5.209 1.00 96.12 226 GLN A N 1
ATOM 1757 C CA . GLN A 1 226 ? 12.074 7.468 -6.602 1.00 96.12 226 GLN A CA 1
ATOM 1758 C C . GLN A 1 226 ? 13.198 7.903 -7.548 1.00 96.12 226 GLN A C 1
ATOM 1760 O O . GLN A 1 226 ? 13.318 7.378 -8.651 1.00 96.12 226 GLN A O 1
ATOM 1765 N N . GLU A 1 227 ? 14.023 8.847 -7.114 1.00 95.88 227 GLU A N 1
ATOM 1766 C CA . GLU A 1 227 ? 15.149 9.383 -7.872 1.00 95.88 227 GLU A CA 1
ATOM 1767 C C . GLU A 1 227 ? 16.324 8.402 -8.021 1.00 95.88 227 GLU A C 1
ATOM 1769 O O . GLU A 1 227 ? 17.200 8.620 -8.853 1.00 95.88 227 GLU A O 1
ATOM 1774 N N . GLU A 1 228 ? 16.342 7.314 -7.248 1.00 97.44 228 GLU A N 1
ATOM 1775 C CA . GLU A 1 228 ? 17.418 6.316 -7.235 1.00 97.44 228 GLU A CA 1
ATOM 1776 C C . GLU A 1 228 ? 17.064 5.028 -7.991 1.00 97.44 228 GLU A C 1
ATOM 1778 O O . GLU A 1 228 ? 17.928 4.160 -8.149 1.00 97.44 228 GLU A O 1
ATOM 1783 N N . VAL A 1 229 ? 15.812 4.891 -8.445 1.00 97.94 229 VAL A N 1
ATOM 1784 C CA . VAL A 1 229 ? 15.315 3.664 -9.078 1.00 97.94 229 VAL A CA 1
ATOM 1785 C C . VAL A 1 229 ? 16.042 3.392 -10.391 1.00 97.94 229 VAL A C 1
ATOM 1787 O O . VAL A 1 229 ? 16.067 4.220 -11.303 1.00 97.94 229 VAL A O 1
ATOM 1790 N N . ASN A 1 230 ? 16.566 2.178 -10.513 1.00 98.19 230 ASN A N 1
ATOM 1791 C CA . ASN A 1 230 ? 17.209 1.644 -11.700 1.00 98.19 230 ASN A CA 1
ATOM 1792 C C . ASN A 1 230 ? 16.728 0.207 -11.957 1.00 98.19 230 ASN A C 1
ATOM 1794 O O . ASN A 1 230 ? 17.222 -0.747 -11.353 1.00 98.19 230 ASN A O 1
ATOM 1798 N N . LEU A 1 231 ? 15.798 0.033 -12.897 1.00 98.00 231 LEU A N 1
ATOM 1799 C CA . LEU A 1 231 ? 15.178 -1.261 -13.198 1.00 98.00 231 LEU A CA 1
ATOM 1800 C C . LEU A 1 231 ? 16.188 -2.335 -13.621 1.00 98.00 231 LEU A C 1
ATOM 1802 O O . LEU A 1 231 ? 15.974 -3.513 -13.339 1.00 98.00 231 LEU A O 1
ATOM 1806 N N . GLY A 1 232 ? 17.301 -1.943 -14.250 1.00 95.31 232 GLY A N 1
ATOM 1807 C CA . GLY A 1 232 ? 18.336 -2.873 -14.705 1.00 95.31 232 GLY A CA 1
ATOM 1808 C C . GLY A 1 232 ? 18.988 -3.663 -13.566 1.00 95.31 232 GLY A C 1
ATOM 1809 O O . GLY A 1 232 ? 19.317 -4.835 -13.748 1.00 95.31 232 GLY A O 1
ATOM 1810 N N . LYS A 1 233 ? 19.135 -3.053 -12.382 1.00 96.88 233 LYS A N 1
ATOM 1811 C CA . LYS A 1 233 ? 19.699 -3.709 -11.188 1.00 96.88 233 LYS A CA 1
ATOM 1812 C C . LYS A 1 233 ? 18.636 -4.038 -10.135 1.00 96.88 233 LYS A C 1
ATOM 1814 O O . LYS A 1 233 ? 18.666 -5.124 -9.556 1.00 96.88 233 LYS A O 1
ATOM 1819 N N . ASP A 1 234 ? 17.669 -3.145 -9.933 1.00 98.56 234 ASP A N 1
ATOM 1820 C CA . ASP A 1 234 ? 16.736 -3.216 -8.809 1.00 98.56 234 ASP A CA 1
ATOM 1821 C C . ASP A 1 234 ? 15.718 -4.349 -8.976 1.00 98.56 234 ASP A C 1
ATOM 1823 O O . ASP A 1 234 ? 15.292 -4.925 -7.981 1.00 98.56 234 ASP A O 1
ATOM 1827 N N . ILE A 1 235 ? 15.359 -4.736 -10.211 1.00 98.06 235 ILE A N 1
ATOM 1828 C CA . ILE A 1 235 ? 14.493 -5.907 -10.444 1.00 98.06 235 ILE A CA 1
ATOM 1829 C C . ILE A 1 235 ? 15.172 -7.178 -9.922 1.00 98.06 235 ILE A C 1
ATOM 1831 O O . ILE A 1 235 ? 14.556 -7.967 -9.208 1.00 98.06 235 ILE A O 1
ATOM 1835 N N . THR A 1 236 ? 16.450 -7.374 -10.253 1.00 97.00 236 THR A N 1
ATOM 1836 C CA . THR A 1 236 ? 17.219 -8.545 -9.814 1.00 97.00 236 THR A CA 1
ATOM 1837 C C . THR A 1 236 ? 17.397 -8.549 -8.297 1.00 97.00 236 THR A C 1
ATOM 1839 O O . THR A 1 236 ? 17.192 -9.583 -7.665 1.00 97.00 236 THR A O 1
ATOM 1842 N N . GLU A 1 237 ? 17.720 -7.392 -7.710 1.00 98.38 237 GLU A N 1
ATOM 1843 C CA . GLU A 1 237 ? 17.841 -7.226 -6.258 1.00 98.38 237 GLU A CA 1
ATOM 1844 C C . GLU A 1 237 ? 16.507 -7.537 -5.555 1.00 98.38 237 GLU A C 1
ATOM 1846 O O . GLU A 1 237 ? 16.469 -8.380 -4.659 1.00 98.38 237 GLU A O 1
ATOM 1851 N N . ALA A 1 238 ? 15.391 -6.958 -6.014 1.00 98.25 238 ALA A N 1
ATOM 1852 C CA . ALA A 1 238 ? 14.062 -7.173 -5.438 1.00 98.25 238 ALA A CA 1
ATOM 1853 C C . ALA A 1 238 ? 13.597 -8.633 -5.536 1.00 98.25 238 ALA A C 1
ATOM 1855 O O . ALA A 1 238 ? 12.945 -9.148 -4.628 1.00 98.25 238 ALA A O 1
ATOM 1856 N N . LEU A 1 239 ? 13.962 -9.344 -6.607 1.00 96.81 239 LEU A N 1
ATOM 1857 C CA . LEU A 1 239 ? 13.667 -10.772 -6.739 1.00 96.81 239 LEU A CA 1
ATOM 1858 C C . LEU A 1 239 ? 14.391 -11.637 -5.688 1.00 96.81 239 LEU A C 1
ATOM 1860 O O . LEU A 1 239 ? 13.908 -12.735 -5.383 1.00 96.81 239 LEU A O 1
ATOM 1864 N N . GLY A 1 240 ? 15.499 -11.147 -5.123 1.00 97.06 240 GLY A N 1
ATOM 1865 C CA . GLY A 1 240 ? 16.260 -11.797 -4.053 1.00 97.06 240 GLY A CA 1
ATOM 1866 C C . GLY A 1 240 ? 15.635 -11.685 -2.657 1.00 97.06 240 GLY A C 1
ATOM 1867 O O . GLY A 1 240 ? 15.953 -12.503 -1.796 1.00 97.06 240 GLY A O 1
ATOM 1868 N N . TYR A 1 241 ? 14.720 -10.738 -2.433 1.00 97.81 241 TYR A N 1
ATOM 1869 C CA . TYR A 1 241 ? 14.003 -10.583 -1.158 1.00 97.81 241 TYR A CA 1
ATOM 1870 C C . TYR A 1 241 ? 13.037 -11.740 -0.907 1.00 97.81 241 TYR A C 1
ATOM 1872 O O . TYR A 1 241 ? 12.643 -12.426 -1.846 1.00 97.81 241 TYR A O 1
ATOM 1880 N N . GLN A 1 242 ? 12.601 -11.962 0.333 1.00 95.88 242 GLN A N 1
ATOM 1881 C CA . GLN A 1 242 ? 11.682 -13.060 0.649 1.00 95.88 242 GLN A CA 1
ATOM 1882 C C . GLN A 1 242 ? 10.356 -12.945 -0.123 1.00 95.88 242 GLN A C 1
ATOM 1884 O O . GLN A 1 242 ? 9.865 -13.947 -0.651 1.00 95.88 242 GLN A O 1
ATOM 1889 N N . GLY A 1 243 ? 9.840 -11.723 -0.274 1.00 95.31 243 GLY A N 1
ATOM 1890 C CA . GLY A 1 243 ? 8.472 -11.463 -0.709 1.00 95.31 243 GLY A CA 1
ATOM 1891 C C . GLY A 1 243 ? 7.474 -11.621 0.437 1.00 95.31 243 GLY A C 1
ATOM 1892 O O . GLY A 1 243 ? 7.797 -12.138 1.509 1.00 95.31 243 GLY A O 1
ATOM 1893 N N . PHE A 1 244 ? 6.247 -11.172 0.202 1.00 93.31 244 PHE A N 1
ATOM 1894 C CA . PHE A 1 244 ? 5.141 -11.419 1.112 1.00 93.31 244 PHE A CA 1
ATOM 1895 C C . PHE A 1 244 ? 4.786 -12.913 1.129 1.00 93.31 244 PHE A C 1
ATOM 1897 O O . PHE A 1 244 ? 4.951 -13.619 0.135 1.00 93.31 244 PHE A O 1
ATOM 1904 N N . THR A 1 245 ? 4.294 -13.405 2.265 1.00 85.56 245 THR A N 1
ATOM 1905 C CA . THR A 1 245 ? 3.972 -14.826 2.469 1.00 85.56 245 THR A CA 1
ATOM 1906 C C . THR A 1 245 ? 2.610 -14.978 3.124 1.00 85.56 245 THR A C 1
ATOM 1908 O O . THR A 1 245 ? 2.153 -14.064 3.806 1.00 85.56 245 THR A O 1
ATOM 1911 N N . ARG A 1 246 ? 1.999 -16.164 3.023 1.00 68.50 246 ARG A N 1
ATOM 1912 C CA . ARG A 1 246 ? 0.709 -16.457 3.668 1.00 68.50 246 ARG A CA 1
ATOM 1913 C C . ARG A 1 246 ? 0.666 -16.154 5.164 1.00 68.50 246 ARG A C 1
ATOM 1915 O O . ARG A 1 246 ? -0.371 -15.766 5.678 1.00 68.50 246 ARG A O 1
ATOM 1922 N N . LYS A 1 247 ? 1.795 -16.317 5.864 1.00 66.69 247 LYS A N 1
ATOM 1923 C CA . LYS A 1 247 ? 1.908 -15.977 7.292 1.00 66.69 247 LYS A CA 1
ATOM 1924 C C . LYS A 1 247 ? 1.705 -14.482 7.553 1.00 66.69 247 LYS A C 1
ATOM 1926 O O . LYS A 1 247 ? 1.230 -14.130 8.619 1.00 66.69 247 LYS A O 1
ATOM 1931 N N . LEU A 1 248 ? 2.058 -13.632 6.589 1.00 62.94 248 LEU A N 1
ATOM 1932 C CA . LEU A 1 248 ? 1.865 -12.181 6.645 1.00 62.94 248 LEU A CA 1
ATOM 1933 C C . LEU A 1 248 ? 0.454 -11.760 6.216 1.00 62.94 248 LEU A C 1
ATOM 1935 O O . LEU A 1 248 ? 0.024 -10.678 6.582 1.00 62.94 248 LEU A O 1
ATOM 1939 N N . ALA A 1 249 ? -0.259 -12.598 5.455 1.00 60.19 249 ALA A N 1
ATOM 1940 C CA . ALA A 1 249 ? -1.662 -12.368 5.097 1.00 60.19 249 ALA A CA 1
ATOM 1941 C C . ALA A 1 249 ? -2.650 -12.750 6.218 1.00 60.19 249 ALA A C 1
ATOM 1943 O O . ALA A 1 249 ? -3.839 -12.478 6.092 1.00 60.19 249 ALA A O 1
ATOM 1944 N N . GLY A 1 250 ? -2.154 -13.406 7.275 1.00 65.25 250 GLY A N 1
ATOM 1945 C CA . GLY A 1 250 ? -2.880 -13.687 8.508 1.00 65.25 250 GLY A CA 1
ATOM 1946 C C . GLY A 1 250 ? -4.176 -14.483 8.367 1.00 65.25 250 GLY A C 1
ATOM 1947 O O . GLY A 1 250 ? -4.252 -15.442 7.591 1.00 65.25 250 GLY A O 1
ATOM 1948 N N . ARG A 1 251 ? -5.161 -14.150 9.211 1.00 68.75 251 ARG A N 1
ATOM 1949 C CA . ARG A 1 251 ? -6.453 -14.850 9.341 1.00 68.75 251 ARG A CA 1
ATOM 1950 C C . ARG A 1 251 ? -7.497 -14.187 8.425 1.00 68.75 251 ARG A C 1
ATOM 1952 O O . ARG A 1 251 ? -8.064 -13.169 8.815 1.00 68.75 251 ARG A O 1
ATOM 1959 N N . PRO A 1 252 ? -7.826 -14.760 7.249 1.00 68.25 252 PRO A N 1
ATOM 1960 C CA . PRO A 1 252 ? -8.764 -14.133 6.310 1.00 68.25 252 PRO A CA 1
ATOM 1961 C C . PRO A 1 252 ? -10.202 -14.036 6.851 1.00 68.25 252 PRO A C 1
ATOM 1963 O O . PRO A 1 252 ? -11.023 -13.318 6.292 1.00 68.25 252 PRO A O 1
ATOM 1966 N N . ASP A 1 253 ? -10.519 -14.768 7.921 1.00 79.19 253 ASP A N 1
ATOM 1967 C CA . ASP A 1 253 ? -11.815 -14.785 8.598 1.00 79.19 253 ASP A CA 1
ATOM 1968 C C . ASP A 1 253 ? -11.932 -13.753 9.731 1.00 79.19 253 ASP A C 1
ATOM 1970 O O . ASP A 1 253 ? -13.018 -13.583 10.284 1.00 79.19 253 ASP A O 1
ATOM 1974 N N . LEU A 1 254 ? -10.844 -13.065 10.103 1.00 84.94 254 LEU A N 1
ATOM 1975 C CA . LEU A 1 254 ? -10.810 -12.259 11.325 1.00 84.94 254 LEU A CA 1
ATOM 1976 C C . LEU A 1 254 ? -11.825 -11.108 11.301 1.00 84.94 254 LEU A C 1
ATOM 1978 O O . LEU A 1 254 ? -12.544 -10.916 12.280 1.00 84.94 254 LEU A O 1
ATOM 1982 N N . MET A 1 255 ? -11.955 -10.407 10.173 1.00 86.75 255 MET A N 1
ATOM 1983 C CA . MET A 1 255 ? -12.977 -9.371 10.001 1.00 86.75 255 MET A CA 1
ATOM 1984 C C . MET A 1 255 ? -14.385 -9.931 10.203 1.00 86.75 255 MET A C 1
ATOM 1986 O O . MET A 1 255 ? -15.183 -9.317 10.907 1.00 86.75 255 MET A O 1
ATOM 1990 N N . GLN A 1 256 ? -14.688 -11.085 9.602 1.00 86.25 256 GLN A N 1
ATOM 1991 C CA . GLN A 1 256 ? -16.010 -11.698 9.708 1.00 86.25 256 GLN A CA 1
ATOM 1992 C C . GLN A 1 256 ? -16.323 -12.041 11.166 1.00 86.25 256 GLN A C 1
ATOM 1994 O O . GLN A 1 256 ? -17.393 -11.707 11.655 1.00 86.25 256 GLN A O 1
ATOM 1999 N N . VAL A 1 257 ? -15.354 -12.607 11.890 1.00 88.06 257 VAL A N 1
ATOM 2000 C CA . VAL A 1 257 ? -15.498 -12.917 13.319 1.00 88.06 257 VAL A CA 1
ATOM 2001 C C . VAL A 1 257 ? -15.780 -11.661 14.145 1.00 88.06 257 VAL A C 1
ATOM 2003 O O . VAL A 1 257 ? -16.636 -11.683 15.027 1.00 88.06 257 VAL A O 1
ATOM 2006 N N . VAL A 1 258 ? -15.067 -10.559 13.896 1.00 88.12 258 VAL A N 1
ATOM 2007 C CA . VAL A 1 258 ? -15.296 -9.298 14.621 1.00 88.12 258 VAL A CA 1
ATOM 2008 C C . VAL A 1 258 ? -16.677 -8.737 14.284 1.00 88.12 258 VAL A C 1
ATOM 2010 O O . VAL A 1 258 ? -17.421 -8.395 15.201 1.00 88.12 258 VAL A O 1
ATOM 2013 N N . LEU A 1 259 ? -17.055 -8.721 13.004 1.00 87.88 259 LEU A N 1
ATOM 2014 C CA . LEU A 1 259 ? -18.363 -8.250 12.557 1.00 87.88 259 LEU A CA 1
ATOM 2015 C C . LEU A 1 259 ? -19.507 -9.059 13.183 1.00 87.88 259 LEU A C 1
ATOM 2017 O O . LEU A 1 259 ? -20.416 -8.466 13.758 1.00 87.88 259 LEU A O 1
ATOM 2021 N N . ASP A 1 260 ? -19.438 -10.389 13.128 1.00 89.88 260 ASP A N 1
ATOM 2022 C CA . ASP A 1 260 ? -20.460 -11.284 13.680 1.00 89.88 260 ASP A CA 1
ATOM 2023 C C . ASP A 1 260 ? -20.620 -11.072 15.190 1.00 89.88 260 ASP A C 1
ATOM 2025 O O . ASP A 1 260 ? -21.736 -10.968 15.699 1.00 89.88 260 ASP A O 1
ATOM 2029 N N . ASN A 1 261 ? -19.507 -10.918 15.914 1.00 89.50 261 ASN A N 1
ATOM 2030 C CA . ASN A 1 261 ? -19.536 -10.614 17.344 1.00 89.50 261 ASN A CA 1
ATOM 2031 C C . ASN A 1 261 ? -20.184 -9.254 17.640 1.00 89.50 261 ASN A C 1
ATOM 2033 O O . ASN A 1 261 ? -20.892 -9.118 18.639 1.00 89.50 261 ASN A O 1
ATOM 2037 N N . THR A 1 262 ? -19.936 -8.237 16.813 1.00 88.38 262 THR A N 1
ATOM 2038 C CA . THR A 1 262 ? -20.545 -6.911 16.977 1.00 88.38 262 THR A CA 1
ATOM 2039 C C . THR A 1 262 ? -22.039 -6.949 16.676 1.00 88.38 262 THR A C 1
ATOM 2041 O O . THR A 1 262 ? -22.819 -6.413 17.463 1.00 88.38 262 THR A O 1
ATOM 2044 N N . LEU A 1 263 ? -22.457 -7.632 15.608 1.00 88.31 263 LEU A N 1
ATOM 2045 C CA . LEU A 1 263 ? -23.872 -7.811 15.275 1.00 88.31 263 LEU A CA 1
ATOM 2046 C C . LEU A 1 263 ? -24.612 -8.585 16.374 1.00 88.31 263 LEU A C 1
ATOM 2048 O O . LEU A 1 263 ? -25.663 -8.140 16.825 1.00 88.31 263 LEU A O 1
ATOM 2052 N N . GLN A 1 264 ? -24.019 -9.660 16.900 1.00 89.38 264 GLN A N 1
ATOM 2053 C CA . GLN A 1 264 ? -24.620 -10.431 17.990 1.00 89.38 264 GLN A CA 1
ATOM 2054 C C . GLN A 1 264 ? -24.828 -9.594 19.262 1.00 89.38 264 GLN A C 1
ATOM 2056 O O . GLN A 1 264 ? -25.824 -9.768 19.965 1.00 89.38 264 GLN A O 1
ATOM 2061 N N . LYS A 1 265 ? -23.896 -8.684 19.582 1.00 87.75 265 LYS A N 1
ATOM 2062 C CA . LYS A 1 265 ? -24.050 -7.753 20.714 1.00 87.75 265 LYS A CA 1
ATOM 2063 C C . LYS A 1 265 ? -25.211 -6.787 20.489 1.00 87.75 265 LYS A C 1
ATOM 2065 O O . LYS A 1 265 ? -25.993 -6.588 21.413 1.00 87.75 265 LYS A O 1
ATOM 2070 N N . LEU A 1 266 ? -25.347 -6.248 19.277 1.00 86.50 266 LEU A N 1
ATOM 2071 C CA . LEU A 1 266 ? -26.449 -5.348 18.924 1.00 86.50 266 LEU A CA 1
ATOM 2072 C C . LEU A 1 266 ? -27.810 -6.042 19.024 1.00 86.50 266 LEU A C 1
ATOM 2074 O O . LEU A 1 266 ? -28.739 -5.471 19.584 1.00 86.50 266 LEU A O 1
ATOM 2078 N N . GLU A 1 267 ? -27.921 -7.286 18.555 1.00 85.50 267 GLU A N 1
ATOM 2079 C CA . GLU A 1 267 ? -29.152 -8.077 18.688 1.00 85.50 267 GLU A CA 1
ATOM 2080 C C . GLU A 1 267 ? -29.535 -8.303 20.155 1.00 85.50 267 GLU A C 1
ATOM 2082 O O . GLU A 1 267 ? -30.700 -8.160 20.529 1.00 85.50 267 GLU A O 1
ATOM 2087 N N . ASN A 1 268 ? -28.552 -8.616 21.004 1.00 85.88 268 ASN A N 1
ATOM 2088 C CA . ASN A 1 268 ? -28.785 -8.826 22.431 1.00 85.88 268 ASN A CA 1
ATOM 2089 C C . ASN 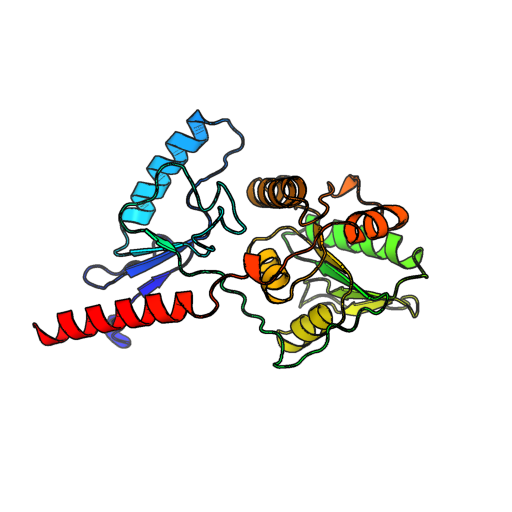A 1 268 ? -29.225 -7.534 23.137 1.00 85.88 268 ASN A C 1
ATOM 2091 O O . ASN A 1 268 ? -30.101 -7.579 23.997 1.00 85.88 268 ASN A O 1
ATOM 2095 N N . GLU A 1 269 ? -28.638 -6.392 22.777 1.00 80.75 269 GLU A N 1
ATOM 2096 C CA . GLU A 1 269 ? -29.008 -5.075 23.312 1.00 80.75 269 GLU A CA 1
ATOM 2097 C C . GLU A 1 269 ? -30.407 -4.642 22.843 1.00 80.75 269 GLU A C 1
ATOM 2099 O O . GLU A 1 269 ? -31.181 -4.114 23.640 1.00 80.75 269 GLU A O 1
ATOM 2104 N N . ALA A 1 270 ? -30.769 -4.927 21.588 1.00 72.69 270 ALA A N 1
ATOM 2105 C CA . ALA A 1 270 ? -32.094 -4.640 21.041 1.00 72.69 270 ALA A CA 1
ATOM 2106 C C . ALA A 1 270 ? -33.199 -5.531 21.636 1.00 72.69 270 ALA A C 1
ATOM 2108 O O . ALA A 1 270 ? -34.325 -5.074 21.794 1.00 72.69 270 ALA A O 1
ATOM 2109 N N . GLY A 1 271 ? -32.891 -6.785 21.989 1.00 60.62 271 GLY A N 1
ATOM 2110 C CA . GLY A 1 271 ? -33.836 -7.709 22.632 1.00 60.62 271 GLY A CA 1
ATOM 2111 C C . GLY A 1 271 ? -34.061 -7.471 24.134 1.00 60.62 271 GLY A C 1
ATOM 2112 O O . GLY A 1 271 ? -34.933 -8.108 24.724 1.00 60.62 271 GLY A O 1
ATOM 2113 N N . LEU A 1 272 ? -33.270 -6.592 24.759 1.00 52.44 272 LEU A N 1
ATOM 2114 C CA . LEU A 1 272 ? -33.386 -6.189 26.169 1.00 52.44 272 LEU A CA 1
ATOM 2115 C C . LEU A 1 272 ? -34.201 -4.892 26.370 1.00 52.44 272 LEU A C 1
ATOM 2117 O O . LEU A 1 272 ? -34.465 -4.531 27.521 1.00 52.44 272 LEU A O 1
ATOM 2121 N N . LEU A 1 273 ? -34.576 -4.206 25.282 1.00 45.19 273 LEU A N 1
ATOM 2122 C CA . LEU A 1 273 ? -35.416 -2.998 25.247 1.00 45.19 273 LEU A CA 1
ATOM 2123 C C . LEU A 1 273 ? -36.881 -3.340 24.943 1.00 45.19 273 LEU A C 1
ATOM 2125 O O . LEU A 1 273 ? -37.755 -2.640 25.505 1.00 45.19 273 LEU A O 1
#